Protein AF-A0A2V2X5F9-F1 (afdb_monomer)

Solvent-accessible surface area (backbone atoms only — not comparable to full-atom values): 19356 Å² total; per-residue (Å²): 94,70,64,94,81,54,98,62,56,48,79,43,73,59,85,45,75,55,35,50,51,36,46,52,59,58,68,81,43,95,79,74,53,70,49,47,78,69,74,46,75,76,77,42,86,96,59,61,63,68,58,55,52,14,36,53,51,25,31,53,50,52,52,50,53,53,53,51,57,55,58,76,75,51,81,94,82,81,69,81,71,62,78,78,75,57,86,86,72,64,80,65,55,63,47,49,43,35,39,37,34,58,40,70,42,44,59,74,46,73,50,73,46,46,39,50,47,66,34,86,45,94,52,71,41,45,51,43,70,37,66,67,46,72,43,97,60,48,44,43,50,40,64,77,71,55,71,71,34,47,47,54,33,74,49,72,35,39,44,34,41,38,49,65,90,59,89,82,73,65,79,39,83,46,79,49,72,45,41,42,38,33,68,99,52,46,24,34,41,41,36,41,36,34,31,30,47,74,61,46,70,43,65,76,60,97,72,88,84,79,73,88,74,60,75,79,44,78,47,76,46,75,48,42,36,36,21,87,34,89,48,62,23,35,33,36,52,47,80,46,73,78,76,80,80,91,78,80,89,80,90,83,80,91,79,83,95,76,78,80,79,76,81,72,69,89,67,77,41,64,47,71,76,60,53,61,53,70,43,51,44,74,34,75,50,72,40,48,34,35,39,40,43,88,64,93,71,88,78,81,82,63,53,71,50,66,44,55,55,74,74,74,80,83,76,75,134

Structure (mmCIF, N/CA/C/O backbone):
data_AF-A0A2V2X5F9-F1
#
_entry.id   AF-A0A2V2X5F9-F1
#
loop_
_atom_site.group_PDB
_atom_site.id
_atom_site.type_symbol
_atom_site.label_atom_id
_atom_site.label_alt_id
_atom_site.label_comp_id
_atom_site.label_asym_id
_atom_site.label_entity_id
_atom_site.label_seq_id
_atom_site.pdbx_PDB_ins_code
_atom_site.Cartn_x
_atom_site.Cartn_y
_atom_site.Cartn_z
_atom_site.occupancy
_atom_site.B_iso_or_equiv
_atom_site.auth_seq_id
_atom_site.auth_comp_id
_atom_site.auth_asym_id
_atom_site.auth_atom_id
_atom_site.pdbx_PDB_model_num
ATOM 1 N N . MET A 1 1 ? -10.075 6.820 7.401 1.00 49.25 1 MET A N 1
ATOM 2 C CA . MET A 1 1 ? -10.432 7.271 6.030 1.00 49.25 1 MET A CA 1
ATOM 3 C C . MET A 1 1 ? -9.201 7.887 5.370 1.00 49.25 1 MET A C 1
ATOM 5 O O . MET A 1 1 ? -8.489 8.615 6.055 1.00 49.25 1 MET A O 1
ATOM 9 N N . LEU A 1 2 ? -8.934 7.577 4.094 1.00 44.06 2 LEU A N 1
ATOM 10 C CA . LEU A 1 2 ? -7.855 8.187 3.295 1.00 44.06 2 LEU A CA 1
ATOM 11 C C . LEU A 1 2 ? -8.392 9.410 2.536 1.00 44.06 2 LEU A C 1
ATOM 13 O O . LEU A 1 2 ? -9.489 9.337 1.983 1.00 44.06 2 LEU A O 1
ATOM 17 N N . SER A 1 3 ? -7.645 10.519 2.472 1.00 36.62 3 SER A N 1
ATOM 18 C CA . SER A 1 3 ? -8.031 11.641 1.598 1.00 36.62 3 SER A CA 1
ATOM 19 C C . SER A 1 3 ? -7.806 11.285 0.123 1.00 36.62 3 SER A C 1
ATOM 21 O O . SER A 1 3 ? -6.737 10.808 -0.246 1.00 36.62 3 SER A O 1
ATOM 23 N N . THR A 1 4 ? -8.805 11.554 -0.714 1.00 38.47 4 THR A N 1
ATOM 24 C CA . THR A 1 4 ? -9.025 11.077 -2.094 1.00 38.47 4 THR A CA 1
ATOM 25 C C . THR A 1 4 ? -8.063 11.584 -3.188 1.00 38.47 4 THR A C 1
ATOM 27 O O . THR A 1 4 ? -8.492 11.782 -4.324 1.00 38.47 4 THR A O 1
ATOM 30 N N . SER A 1 5 ? -6.771 11.784 -2.916 1.00 39.72 5 SER A N 1
ATOM 31 C CA . SER A 1 5 ? -5.805 12.199 -3.953 1.00 39.72 5 SER A CA 1
ATOM 32 C C . SER A 1 5 ? -5.024 11.051 -4.602 1.00 39.72 5 SER A C 1
ATOM 34 O O . SER A 1 5 ? -4.510 11.250 -5.698 1.00 39.72 5 SER A O 1
ATOM 36 N N . ASP A 1 6 ? -4.976 9.853 -4.006 1.00 50.75 6 ASP A N 1
ATOM 37 C CA . ASP A 1 6 ? -4.193 8.730 -4.542 1.00 50.75 6 ASP A CA 1
ATOM 38 C C . ASP A 1 6 ? -5.048 7.480 -4.785 1.00 50.75 6 ASP A C 1
ATOM 40 O O . ASP A 1 6 ? -5.354 6.711 -3.875 1.00 50.75 6 ASP A O 1
ATOM 44 N N . LYS A 1 7 ? -5.412 7.242 -6.053 1.00 55.56 7 LYS A N 1
ATOM 45 C CA . LYS A 1 7 ? -6.217 6.082 -6.502 1.00 55.56 7 LYS A CA 1
ATOM 46 C C . LYS A 1 7 ? -5.556 4.719 -6.235 1.00 55.56 7 LYS A C 1
ATOM 48 O O . LYS A 1 7 ? -6.194 3.687 -6.429 1.00 55.56 7 LYS A O 1
ATOM 53 N N . HIS A 1 8 ? -4.288 4.710 -5.830 1.00 60.69 8 HIS A N 1
ATOM 54 C CA . HIS A 1 8 ? -3.474 3.508 -5.665 1.00 60.69 8 HIS A CA 1
ATOM 55 C C . HIS A 1 8 ? -3.227 3.114 -4.210 1.00 60.69 8 HIS A C 1
ATOM 57 O O . HIS A 1 8 ? -2.635 2.061 -3.997 1.00 60.69 8 HIS A O 1
ATOM 63 N N . VAL A 1 9 ? -3.688 3.906 -3.232 1.00 72.69 9 VAL A N 1
ATOM 64 C CA . VAL A 1 9 ? -3.525 3.567 -1.815 1.00 72.69 9 VAL A CA 1
ATOM 65 C C . VAL A 1 9 ? -4.823 3.041 -1.229 1.00 72.69 9 VAL A C 1
ATOM 67 O O . VAL A 1 9 ? -5.876 3.668 -1.350 1.00 72.69 9 VAL A O 1
ATOM 70 N N . LYS A 1 10 ? -4.748 1.877 -0.584 1.00 80.75 10 LYS A N 1
ATOM 71 C CA . LYS A 1 10 ? -5.893 1.230 0.063 1.00 80.75 10 LYS A CA 1
ATOM 72 C C . LYS A 1 10 ? -5.637 1.110 1.559 1.00 80.75 10 LYS A C 1
ATOM 74 O O . LYS A 1 10 ? -4.610 0.575 1.958 1.00 80.75 10 LYS A O 1
ATOM 79 N N . LEU A 1 11 ? -6.584 1.589 2.366 1.00 89.00 11 LEU A N 1
ATOM 80 C CA . LEU A 1 11 ? -6.628 1.375 3.812 1.00 89.00 11 LEU A CA 1
ATOM 81 C C . LEU A 1 11 ? -7.729 0.360 4.097 1.00 89.00 11 LEU A C 1
ATOM 83 O O . LEU A 1 11 ? -8.895 0.649 3.838 1.00 89.00 11 LEU A O 1
ATOM 87 N N . ASN A 1 12 ? -7.365 -0.789 4.652 1.00 90.75 12 ASN A N 1
ATOM 88 C CA . ASN A 1 12 ? -8.305 -1.852 4.994 1.00 90.75 12 ASN A CA 1
ATOM 89 C C . ASN A 1 12 ? -8.079 -2.313 6.430 1.00 90.75 12 ASN A C 1
ATOM 91 O O . ASN A 1 12 ? -6.942 -2.367 6.891 1.00 90.75 12 ASN A O 1
ATOM 95 N N . ARG A 1 13 ? -9.145 -2.702 7.128 1.00 90.69 13 ARG A N 1
ATOM 96 C CA . ARG A 1 13 ? -9.008 -3.510 8.342 1.00 90.69 13 ARG A CA 1
ATOM 97 C C . ARG A 1 13 ? -8.612 -4.933 7.929 1.00 90.69 13 ARG A C 1
ATOM 99 O O . ARG A 1 13 ? -9.242 -5.488 7.035 1.00 90.69 13 ARG A O 1
ATOM 106 N N . ILE A 1 14 ? -7.598 -5.529 8.556 1.00 92.31 14 ILE A N 1
ATOM 107 C CA . ILE A 1 14 ? -7.296 -6.961 8.379 1.00 92.31 14 ILE A CA 1
ATOM 108 C C . ILE A 1 14 ? -8.399 -7.753 9.056 1.00 92.31 14 ILE A C 1
ATOM 110 O O . ILE A 1 14 ? -8.653 -7.507 10.222 1.00 92.31 14 ILE A O 1
ATOM 114 N N . GLU A 1 15 ? -9.016 -8.712 8.383 1.00 92.06 15 GLU A N 1
ATOM 115 C CA . GLU A 1 15 ? -10.071 -9.547 8.959 1.00 92.06 15 GLU A CA 1
ATOM 116 C C . GLU A 1 15 ? -9.473 -10.749 9.705 1.00 92.06 15 GLU A C 1
ATOM 118 O O . GLU A 1 15 ? -9.024 -11.720 9.102 1.00 92.06 15 GLU A O 1
ATOM 123 N N . ASP A 1 16 ? -9.431 -10.671 11.036 1.00 91.12 16 ASP A N 1
ATOM 124 C CA . ASP A 1 16 ? -9.050 -11.797 11.892 1.00 91.12 16 ASP A CA 1
ATOM 125 C C . ASP A 1 16 ? -10.258 -12.697 12.213 1.00 91.12 16 ASP A C 1
ATOM 127 O O . ASP A 1 16 ? -11.413 -12.285 12.098 1.00 91.12 16 ASP A O 1
ATOM 131 N N . SER A 1 17 ? -10.001 -13.942 12.623 1.00 92.75 17 SER A N 1
ATOM 132 C CA . SER A 1 17 ? -11.053 -14.950 12.817 1.00 92.75 17 SER A CA 1
ATOM 133 C C . SER A 1 17 ? -12.081 -14.569 13.886 1.00 92.75 17 SER A C 1
ATOM 135 O O . SER A 1 17 ? -13.268 -14.852 13.721 1.00 92.75 17 SER A O 1
ATOM 137 N N . GLN A 1 18 ? -11.659 -13.905 14.967 1.00 93.19 18 GLN A N 1
ATOM 138 C CA . GLN A 1 18 ? -12.582 -13.445 16.006 1.00 93.19 18 GLN A CA 1
ATOM 139 C C . GLN A 1 18 ? -13.427 -12.277 15.512 1.00 93.19 18 GLN A C 1
ATOM 141 O O . GLN A 1 18 ? -14.631 -12.257 15.757 1.00 93.19 18 GLN A O 1
ATOM 146 N N . TYR A 1 19 ? -12.825 -11.339 14.784 1.00 94.88 19 TYR A N 1
ATOM 147 C CA . TYR A 1 19 ? -13.555 -10.246 14.156 1.00 94.88 19 TYR A CA 1
ATOM 148 C C . TYR A 1 19 ? -14.608 -10.732 13.162 1.00 94.88 19 TYR A C 1
ATOM 150 O O . TYR A 1 19 ? -15.758 -10.312 13.266 1.00 94.88 19 TYR A O 1
ATOM 158 N N . LEU A 1 20 ? -14.250 -11.637 12.245 1.00 95.25 20 LEU A N 1
ATOM 159 C CA . LEU A 1 20 ? -15.189 -12.198 11.266 1.00 95.25 20 LEU A CA 1
ATOM 160 C C . LEU A 1 20 ? -16.374 -12.873 11.950 1.00 95.25 20 LEU A C 1
ATOM 162 O O . LEU A 1 20 ? -17.524 -12.591 11.623 1.00 95.25 20 LEU A O 1
ATOM 166 N N . ARG A 1 21 ? -16.095 -13.679 12.977 1.00 94.94 21 ARG A N 1
ATOM 167 C CA . ARG A 1 21 ? -17.133 -14.318 13.779 1.00 94.94 21 ARG A CA 1
ATOM 168 C C . ARG A 1 21 ? -18.057 -13.296 14.451 1.00 94.94 21 ARG A C 1
ATOM 170 O O . ARG A 1 21 ? -19.272 -13.454 14.411 1.00 94.94 21 ARG A O 1
ATOM 177 N N . CYS A 1 22 ? -17.510 -12.245 15.064 1.00 94.06 22 CYS A N 1
ATOM 178 C CA . CYS A 1 22 ? -18.324 -11.177 15.654 1.00 94.06 22 CYS A CA 1
ATOM 179 C C . CYS A 1 22 ? -19.161 -10.445 14.592 1.00 94.06 22 CYS A C 1
ATOM 181 O O . CYS A 1 22 ? -20.322 -10.136 14.840 1.00 94.06 22 CYS A O 1
ATOM 183 N N . MET A 1 23 ? -18.597 -10.191 13.407 1.00 94.38 23 MET A N 1
ATOM 184 C CA . MET A 1 23 ? -19.312 -9.566 12.291 1.00 94.38 23 MET A CA 1
ATOM 185 C C . MET A 1 23 ? -20.488 -10.419 11.807 1.00 94.38 23 MET A C 1
ATOM 187 O O . MET A 1 23 ? -21.544 -9.866 11.518 1.00 94.38 23 MET A O 1
ATOM 191 N N . GLU A 1 24 ? -20.330 -11.740 11.717 1.00 94.19 24 GLU A N 1
ATOM 192 C CA . GLU A 1 24 ? -21.419 -12.667 11.377 1.00 94.19 24 GLU A CA 1
ATOM 193 C C . GLU A 1 24 ? -22.504 -12.676 12.459 1.00 94.19 24 GLU A C 1
ATOM 195 O O . GLU A 1 24 ? -23.673 -12.441 12.166 1.00 94.19 24 GLU A O 1
ATOM 200 N N . GLU A 1 25 ? -22.121 -12.819 13.730 1.00 93.62 25 GLU A N 1
ATOM 201 C CA . GLU A 1 25 ? -23.075 -12.832 14.846 1.00 93.62 25 GLU A CA 1
ATOM 202 C C . GLU A 1 25 ? -23.892 -11.531 14.965 1.00 93.62 25 GLU A C 1
ATOM 204 O O . GLU A 1 25 ? -25.041 -11.567 15.412 1.00 93.62 25 GLU A O 1
ATOM 209 N N . LEU A 1 26 ? -23.311 -10.390 14.580 1.00 93.00 26 LEU A N 1
ATOM 210 C CA . LEU A 1 26 ? -23.978 -9.083 14.555 1.00 93.00 26 LEU A CA 1
ATOM 211 C C . LEU A 1 26 ? -24.871 -8.871 13.323 1.00 93.00 26 LEU A C 1
ATOM 213 O O . LEU A 1 26 ? -25.694 -7.957 13.340 1.00 93.00 26 LEU A O 1
ATOM 217 N N . LYS A 1 27 ? -24.727 -9.669 12.257 1.00 90.25 27 LYS A N 1
ATOM 218 C CA . LYS A 1 27 ? -25.644 -9.637 11.102 1.00 90.25 27 LYS A CA 1
ATOM 219 C C . LYS A 1 27 ? -26.948 -10.370 11.398 1.00 90.25 27 LYS A C 1
ATOM 221 O O . LYS A 1 27 ? -28.003 -9.923 10.963 1.00 90.25 27 LYS A O 1
ATOM 226 N N . ASP A 1 28 ? -26.868 -11.462 12.152 1.00 83.94 28 ASP A N 1
ATOM 227 C CA . ASP A 1 28 ? -27.994 -12.379 12.362 1.00 83.94 28 ASP A CA 1
ATOM 228 C C . ASP A 1 28 ? -28.908 -11.983 13.532 1.00 83.94 28 ASP A C 1
ATOM 230 O O . ASP A 1 28 ? -29.929 -12.627 13.779 1.00 83.94 28 ASP A O 1
ATOM 234 N N . LYS A 1 29 ? -28.542 -10.950 14.296 1.00 85.06 29 LYS A N 1
ATOM 235 C CA . LYS A 1 29 ? -29.245 -10.544 15.517 1.00 85.06 29 LYS A CA 1
ATOM 236 C C . LYS A 1 29 ? -29.610 -9.074 15.460 1.00 85.06 29 LYS A C 1
ATOM 238 O O . LYS A 1 29 ? -28.828 -8.258 14.987 1.00 85.06 29 LYS A O 1
ATOM 243 N N . GLU A 1 30 ? -30.751 -8.718 16.037 1.00 87.19 30 GLU A N 1
ATOM 244 C CA . GLU A 1 30 ? -30.989 -7.326 16.403 1.00 87.19 30 GLU A CA 1
ATOM 245 C C . GLU A 1 30 ? -30.046 -6.935 17.543 1.00 87.19 30 GLU A C 1
ATOM 247 O O . GLU A 1 30 ? -29.920 -7.629 18.558 1.00 87.19 30 GLU A O 1
ATOM 252 N N . TRP A 1 31 ? -29.363 -5.809 17.379 1.00 89.06 31 TRP A N 1
ATOM 253 C CA . TRP A 1 31 ? -28.499 -5.252 18.406 1.00 89.06 31 TRP A CA 1
ATOM 254 C C . TRP A 1 31 ? -28.540 -3.731 18.350 1.00 89.06 31 TRP A C 1
ATOM 256 O O . TRP A 1 31 ? -28.783 -3.120 17.315 1.00 89.06 31 TRP A O 1
ATOM 266 N N . VAL A 1 32 ? -28.275 -3.131 19.505 1.00 85.88 32 VAL A N 1
ATOM 267 C CA . VAL A 1 32 ? -28.110 -1.686 19.651 1.00 85.88 32 VAL A CA 1
ATOM 268 C C . VAL A 1 32 ? -26.633 -1.428 19.957 1.00 85.88 32 VAL A C 1
ATOM 270 O O . VAL A 1 32 ? -26.082 -2.131 20.822 1.00 85.88 32 VAL A O 1
ATOM 273 N N . PRO A 1 33 ? -25.975 -0.472 19.278 1.00 85.44 33 PRO A N 1
ATOM 274 C CA . PRO A 1 33 ? -24.597 -0.100 19.561 1.00 85.44 33 PRO A CA 1
ATOM 275 C C . PRO A 1 33 ? -24.343 0.160 21.037 1.00 85.44 33 PRO A C 1
ATOM 277 O O . PRO A 1 33 ? -25.163 0.762 21.727 1.00 85.44 33 PRO A O 1
ATOM 280 N N . TYR A 1 34 ? -23.178 -0.273 21.528 1.00 82.31 34 TYR A N 1
ATOM 281 C CA . TYR A 1 34 ? -22.822 -0.117 22.939 1.00 82.31 34 TYR A CA 1
ATOM 282 C C . TYR A 1 34 ? -22.948 1.337 23.417 1.00 82.31 34 TYR A C 1
ATOM 284 O O . TYR A 1 34 ? -23.462 1.589 24.505 1.00 82.31 34 TYR A O 1
ATOM 292 N N . LEU A 1 35 ? -22.523 2.297 22.594 1.00 81.81 35 LEU A N 1
ATOM 293 C CA . LEU A 1 35 ? -22.588 3.721 22.926 1.00 81.81 35 LEU A CA 1
ATOM 294 C C . LEU A 1 35 ? -24.028 4.216 23.061 1.00 81.81 35 LEU A C 1
ATOM 296 O O . LEU A 1 35 ? -24.340 4.922 24.014 1.00 81.81 35 LEU A O 1
ATOM 300 N N . GLU A 1 36 ? -24.914 3.780 22.169 1.00 85.81 36 GLU A N 1
ATOM 301 C CA . GLU A 1 36 ? -26.335 4.119 22.216 1.00 85.81 36 GLU A CA 1
ATOM 302 C C . GLU A 1 36 ? -27.014 3.490 23.438 1.00 85.81 36 GLU A C 1
ATOM 304 O O . GLU A 1 36 ? -27.677 4.197 24.195 1.00 85.81 36 GLU A O 1
ATOM 309 N N . LYS A 1 37 ? -26.736 2.210 23.731 1.00 84.06 37 LYS A N 1
ATOM 310 C CA . LYS A 1 37 ? -27.148 1.568 24.996 1.00 84.06 37 LYS A CA 1
ATOM 311 C C . LYS A 1 37 ? -26.641 2.318 26.230 1.00 84.06 37 LYS A C 1
ATOM 313 O O . LYS A 1 37 ? -27.294 2.295 27.267 1.00 84.06 37 LYS A O 1
ATOM 318 N N . SER A 1 38 ? -25.483 2.966 26.124 1.00 81.62 38 SER A N 1
ATOM 319 C CA . SER A 1 38 ? -24.868 3.736 27.209 1.00 81.62 38 SER A CA 1
ATOM 320 C C . SER A 1 38 ? -25.372 5.182 27.293 1.00 81.62 38 SER A C 1
ATOM 322 O O . SER A 1 38 ? -24.859 5.943 28.108 1.00 81.62 38 SER A O 1
ATOM 324 N N . GLY A 1 39 ? -26.347 5.580 26.467 1.00 84.25 39 GLY A N 1
ATOM 325 C CA . GLY A 1 39 ? -26.907 6.935 26.465 1.00 84.25 39 GLY A CA 1
ATOM 326 C C . GLY A 1 39 ? -26.124 7.959 25.632 1.00 84.25 39 GLY A C 1
ATOM 327 O O . GLY A 1 39 ? -26.363 9.156 25.765 1.00 84.25 39 GLY A O 1
ATOM 328 N N . PHE A 1 40 ? -25.206 7.519 24.765 1.00 80.38 40 PHE A N 1
ATOM 329 C CA . PHE A 1 40 ? -24.379 8.380 23.913 1.00 80.38 40 PHE A CA 1
ATOM 330 C C . PHE A 1 40 ? -24.613 8.079 22.421 1.00 80.38 40 PHE A C 1
ATOM 332 O O . PHE A 1 40 ? -23.775 7.441 21.785 1.00 80.38 40 PHE A O 1
ATOM 339 N N . PRO A 1 41 ? -25.721 8.549 21.818 1.00 69.00 41 PRO A N 1
ATOM 340 C CA . PRO A 1 41 ? -26.091 8.239 20.431 1.00 69.00 41 PRO A CA 1
ATOM 341 C C . PRO A 1 41 ? -25.242 8.975 19.370 1.00 69.00 41 PRO A C 1
ATOM 343 O O . PRO A 1 41 ? -25.654 9.101 18.219 1.00 69.00 41 PRO A O 1
ATOM 346 N N . CYS A 1 42 ? -24.068 9.506 19.727 1.00 66.75 42 CYS A N 1
ATOM 347 C CA . CYS A 1 42 ? -23.251 10.283 18.799 1.00 66.75 42 CYS A CA 1
ATOM 348 C C . CYS A 1 42 ? -22.646 9.376 17.718 1.00 66.75 42 CYS A C 1
ATOM 350 O O . CYS A 1 42 ? -21.839 8.490 18.004 1.00 66.75 42 CYS A O 1
ATOM 352 N N . ALA A 1 43 ? -23.027 9.620 16.464 1.00 65.25 43 ALA A N 1
ATOM 353 C CA . ALA A 1 43 ? -22.424 8.979 15.309 1.00 65.25 43 ALA A CA 1
ATOM 354 C C . ALA A 1 43 ? -21.207 9.792 14.853 1.00 65.25 43 ALA A C 1
ATOM 356 O O . ALA A 1 43 ? -21.340 10.946 14.443 1.00 65.25 43 ALA A O 1
ATOM 357 N N . ALA A 1 44 ? -20.022 9.184 14.885 1.00 68.44 44 ALA A N 1
ATOM 358 C CA . ALA A 1 44 ? -18.882 9.743 14.175 1.00 68.44 44 ALA A CA 1
ATOM 359 C C . ALA A 1 44 ? -19.123 9.581 12.660 1.00 68.44 44 ALA A C 1
ATOM 361 O O . ALA A 1 44 ? -19.432 8.469 12.211 1.00 68.44 44 ALA A O 1
ATOM 362 N N . PRO A 1 45 ? -19.003 10.650 11.851 1.00 64.44 45 PRO A N 1
ATOM 363 C CA . PRO A 1 45 ? -19.168 10.538 10.409 1.00 64.44 45 PRO A CA 1
ATOM 364 C C . PRO A 1 45 ? -18.168 9.515 9.864 1.00 64.44 45 PRO A C 1
ATOM 366 O O . PRO A 1 45 ? -17.015 9.482 10.290 1.00 64.44 45 PRO A O 1
ATOM 369 N N . ASN A 1 46 ? -18.606 8.688 8.911 1.00 72.94 46 ASN A N 1
ATOM 370 C CA . ASN A 1 46 ? -17.779 7.674 8.244 1.00 72.94 46 ASN A CA 1
ATOM 371 C C . ASN A 1 46 ? -17.337 6.475 9.099 1.00 72.94 46 ASN A C 1
ATOM 373 O O . ASN A 1 46 ? -16.447 5.728 8.684 1.00 72.94 46 ASN A O 1
ATOM 377 N N . VAL A 1 47 ? -17.957 6.263 10.260 1.00 80.31 47 VAL A N 1
ATOM 378 C CA . VAL A 1 47 ? -17.703 5.091 11.098 1.00 80.31 47 VAL A CA 1
ATOM 379 C C . VAL A 1 47 ? -18.957 4.229 11.166 1.00 80.31 47 VAL A C 1
ATOM 381 O O . VAL A 1 47 ? -20.011 4.680 11.603 1.00 80.31 47 VAL A O 1
ATOM 384 N N . LEU A 1 48 ? -18.846 2.976 10.725 1.00 87.69 48 LEU A N 1
ATOM 385 C CA . LEU A 1 48 ? -19.955 2.027 10.768 1.00 87.69 48 LEU A CA 1
ATOM 386 C C . LEU A 1 48 ? -20.074 1.434 12.183 1.00 87.69 48 LEU A C 1
ATOM 388 O O . LEU A 1 48 ? -19.126 0.779 12.629 1.00 87.69 48 LEU A O 1
ATOM 392 N N . PRO A 1 49 ? -21.221 1.582 12.877 1.00 88.00 49 PRO A N 1
ATOM 393 C CA . PRO A 1 49 ? -21.387 1.063 14.236 1.00 88.00 49 PRO A CA 1
ATOM 394 C C . PRO A 1 49 ? -21.117 -0.441 14.350 1.00 88.00 49 PRO A C 1
ATOM 396 O O . PRO A 1 49 ? -20.558 -0.891 15.347 1.00 88.00 49 PRO A O 1
ATOM 399 N N . VAL A 1 50 ? -21.476 -1.214 13.315 1.00 90.19 50 VAL A N 1
ATOM 400 C CA . VAL A 1 50 ? -21.275 -2.674 13.285 1.00 90.19 50 VAL A CA 1
ATOM 401 C C . VAL A 1 50 ? -19.797 -3.050 13.355 1.00 90.19 50 VAL A C 1
ATOM 403 O O . VAL A 1 50 ? -19.433 -3.988 14.055 1.00 90.19 50 VAL A O 1
ATOM 406 N N . VAL A 1 51 ? -18.934 -2.272 12.696 1.00 90.38 51 VAL A N 1
ATOM 407 C CA . VAL A 1 51 ? -17.486 -2.502 12.695 1.00 90.38 51 VAL A CA 1
ATOM 408 C C . VAL A 1 51 ? -16.914 -2.239 14.083 1.00 90.38 51 VAL A C 1
ATOM 410 O O . VAL A 1 51 ? -16.161 -3.067 14.588 1.00 90.38 51 VAL A O 1
ATOM 413 N N . LEU A 1 52 ? -17.314 -1.136 14.726 1.00 90.12 52 LEU A N 1
ATOM 414 C CA . LEU A 1 52 ? -16.861 -0.808 16.081 1.00 90.12 52 LEU A CA 1
ATOM 415 C C . LEU A 1 52 ? -17.275 -1.866 17.099 1.00 90.12 52 LEU A C 1
ATOM 417 O O . LEU A 1 52 ? -16.472 -2.264 17.942 1.00 90.12 52 LEU A O 1
ATOM 421 N N . GLU A 1 53 ? -18.525 -2.320 17.029 1.00 91.62 53 GLU A N 1
ATOM 422 C CA . GLU A 1 53 ? -19.024 -3.328 17.957 1.00 91.62 53 GLU A CA 1
ATOM 423 C C . GLU A 1 53 ? -18.337 -4.680 17.729 1.00 91.62 53 GLU A C 1
ATOM 425 O O . GLU A 1 53 ? -17.949 -5.334 18.698 1.00 91.62 53 GLU A O 1
ATOM 430 N N . ALA A 1 54 ? -18.086 -5.063 16.473 1.00 93.56 54 ALA A N 1
ATOM 431 C CA . ALA A 1 54 ? -17.320 -6.263 16.157 1.00 93.56 54 ALA A CA 1
ATOM 432 C C . ALA A 1 54 ? -15.873 -6.186 16.672 1.00 93.56 54 ALA A C 1
ATOM 434 O O . ALA A 1 54 ? -15.393 -7.145 17.278 1.00 93.56 54 ALA A O 1
ATOM 435 N N . GLU A 1 55 ? -15.185 -5.052 16.495 1.00 93.75 55 GLU A N 1
ATOM 436 C CA . GLU A 1 55 ? -13.835 -4.832 17.034 1.00 93.75 55 GLU A CA 1
ATOM 437 C C . GLU A 1 55 ? -13.815 -4.903 18.563 1.00 93.75 55 GLU A C 1
ATOM 439 O O . GLU A 1 55 ? -12.976 -5.598 19.143 1.00 93.75 55 GLU A O 1
ATOM 444 N N . ARG A 1 56 ? -14.778 -4.253 19.227 1.00 92.44 56 ARG A N 1
ATOM 445 C CA . ARG A 1 56 ? -14.922 -4.284 20.686 1.00 92.44 56 ARG A CA 1
ATOM 446 C C . ARG A 1 56 ? -15.125 -5.713 21.196 1.00 92.44 56 ARG A C 1
ATOM 448 O O . ARG A 1 56 ? -14.448 -6.128 22.137 1.00 92.44 56 ARG A O 1
ATOM 455 N N . GLN A 1 57 ? -16.036 -6.473 20.584 1.00 93.50 57 GLN A N 1
ATOM 456 C CA . GLN A 1 57 ? -16.318 -7.856 20.978 1.00 93.50 57 GLN A CA 1
ATOM 457 C C . GLN A 1 57 ? -15.133 -8.787 20.710 1.00 93.50 57 GLN A C 1
ATOM 459 O O . GLN A 1 57 ? -14.791 -9.587 21.582 1.00 93.50 57 GLN A O 1
ATOM 464 N N . ALA A 1 58 ? -14.480 -8.663 19.551 1.00 94.56 58 ALA A N 1
ATOM 465 C CA . ALA A 1 58 ? -13.297 -9.452 19.212 1.00 94.56 58 ALA A CA 1
ATOM 466 C C . ALA A 1 58 ? -12.150 -9.188 20.197 1.00 94.56 58 ALA A C 1
ATOM 468 O O . ALA A 1 58 ? -11.544 -10.128 20.709 1.00 94.56 58 ALA A O 1
ATOM 469 N N . TYR A 1 59 ? -11.912 -7.921 20.546 1.00 94.00 59 TYR A N 1
ATOM 470 C CA . TYR A 1 59 ? -10.928 -7.547 21.556 1.00 94.00 59 TYR A CA 1
ATOM 471 C C . TYR A 1 59 ? -11.237 -8.159 22.927 1.00 94.00 59 TYR A C 1
ATOM 473 O O . TYR A 1 59 ? -10.369 -8.792 23.528 1.00 94.00 59 TYR A O 1
ATOM 481 N N . CYS A 1 60 ? -12.481 -8.046 23.409 1.00 92.44 60 CYS A N 1
ATOM 482 C CA . CYS A 1 60 ? -12.890 -8.663 24.672 1.00 92.44 60 CYS A CA 1
ATOM 483 C C . CYS A 1 60 ? -12.704 -10.190 24.662 1.00 92.44 60 CYS A C 1
ATOM 485 O O . CYS A 1 60 ? -12.204 -10.745 25.639 1.00 92.44 60 CYS A O 1
ATOM 487 N N . ARG A 1 61 ? -13.061 -10.871 23.565 1.00 92.94 61 ARG A N 1
ATOM 488 C CA . ARG A 1 61 ? -12.852 -12.321 23.409 1.00 92.94 61 ARG A CA 1
ATOM 489 C C . ARG A 1 61 ? -11.370 -12.679 23.463 1.00 92.94 61 ARG A C 1
ATOM 491 O O . ARG A 1 61 ? -10.998 -13.579 24.206 1.00 92.94 61 ARG A O 1
ATOM 498 N N . ASN A 1 62 ? -10.526 -11.943 22.743 1.00 91.38 62 ASN A N 1
ATOM 499 C CA . ASN A 1 62 ? -9.080 -12.158 22.739 1.00 91.38 62 ASN A CA 1
ATOM 500 C C . ASN A 1 62 ? -8.462 -11.969 24.130 1.00 91.38 62 ASN A C 1
ATOM 502 O O . ASN A 1 62 ? -7.616 -12.765 24.530 1.00 91.38 62 ASN A O 1
ATOM 506 N N . LEU A 1 63 ? -8.915 -10.970 24.895 1.00 89.69 63 LEU A N 1
ATOM 507 C CA . LEU A 1 63 ? -8.481 -10.786 26.283 1.00 89.69 63 LEU A CA 1
ATOM 508 C C . LEU A 1 63 ? -8.874 -11.966 27.179 1.00 89.69 63 LEU A C 1
ATOM 510 O O . LEU A 1 63 ? -8.058 -12.415 27.981 1.00 89.69 63 LEU A O 1
ATOM 514 N N . LEU A 1 64 ? -10.104 -12.471 27.047 1.00 89.44 64 LEU A N 1
ATOM 515 C CA . LEU A 1 64 ? -10.565 -13.628 27.817 1.00 89.44 64 LEU A CA 1
ATOM 516 C C . LEU A 1 64 ? -9.766 -14.886 27.465 1.00 89.44 64 LEU A C 1
ATOM 518 O O . LEU A 1 64 ? -9.320 -15.581 28.371 1.00 89.44 64 LEU A O 1
ATOM 522 N N . LEU A 1 65 ? -9.526 -15.134 26.174 1.00 87.62 65 LEU A N 1
ATOM 523 C CA . LEU A 1 65 ? -8.713 -16.259 25.700 1.00 87.62 65 LEU A CA 1
ATOM 524 C C . LEU A 1 65 ? -7.266 -16.180 26.212 1.00 87.62 65 LEU A C 1
ATOM 526 O O . LEU A 1 65 ? -6.699 -17.180 26.652 1.00 87.62 65 LEU A O 1
ATOM 530 N N . ALA A 1 66 ? -6.672 -14.984 26.202 1.00 85.19 66 ALA A N 1
ATOM 531 C CA . ALA A 1 66 ? -5.341 -14.766 26.758 1.00 85.19 66 ALA A CA 1
ATOM 532 C C . ALA A 1 66 ? -5.310 -15.035 28.273 1.00 85.19 66 ALA A C 1
ATOM 534 O O . ALA A 1 66 ? -4.397 -15.700 28.761 1.00 85.19 66 ALA A O 1
ATOM 535 N N . ALA A 1 67 ? -6.330 -14.584 29.010 1.00 83.06 67 ALA A N 1
ATOM 536 C CA . ALA A 1 67 ? -6.449 -14.830 30.445 1.00 83.06 67 ALA A CA 1
ATOM 537 C C . ALA A 1 67 ? -6.628 -16.322 30.775 1.00 83.06 67 ALA A C 1
ATOM 539 O O . ALA A 1 67 ? -5.998 -16.808 31.711 1.00 83.06 67 ALA A O 1
ATOM 540 N N . THR A 1 68 ? -7.425 -17.064 29.997 1.00 82.31 68 THR A N 1
ATOM 541 C CA . THR A 1 68 ? -7.611 -18.513 30.195 1.00 82.31 68 THR A CA 1
ATOM 542 C C . THR A 1 68 ? -6.343 -19.317 29.915 1.00 82.31 68 THR A C 1
ATOM 544 O O . THR A 1 68 ? -6.077 -20.304 30.594 1.00 82.31 68 THR A O 1
ATOM 547 N N . ASN A 1 69 ? -5.532 -18.891 28.944 1.00 76.50 69 ASN A N 1
ATOM 548 C CA . ASN A 1 69 ? -4.262 -19.554 28.644 1.00 76.50 69 ASN A CA 1
ATOM 549 C C . ASN A 1 69 ? -3.227 -19.340 29.759 1.00 76.50 69 ASN A C 1
ATOM 551 O O . ASN A 1 69 ? -2.444 -20.240 30.046 1.00 76.50 69 ASN A O 1
ATOM 555 N N . LEU A 1 70 ? -3.250 -18.175 30.415 1.00 70.38 70 LEU A N 1
ATOM 556 C CA . LEU A 1 70 ? -2.406 -17.889 31.578 1.00 70.38 70 LEU A CA 1
ATOM 557 C C . LEU A 1 70 ? -2.807 -18.731 32.798 1.00 70.38 70 LEU A C 1
ATOM 559 O O . LEU A 1 70 ? -1.939 -19.251 33.494 1.00 70.38 70 LEU A O 1
ATOM 563 N N . THR A 1 71 ? -4.108 -18.911 33.049 1.00 62.97 71 THR A N 1
ATOM 564 C CA . THR A 1 71 ? -4.594 -19.710 34.187 1.00 62.97 71 THR A CA 1
ATOM 565 C C . THR A 1 71 ? -4.445 -21.218 33.986 1.00 62.97 71 THR A C 1
ATOM 567 O O . THR A 1 71 ? -4.275 -21.934 34.966 1.00 62.97 71 THR A O 1
ATOM 570 N N . ALA A 1 72 ? -4.437 -21.716 32.745 1.00 60.25 72 ALA A N 1
ATOM 571 C CA . ALA A 1 72 ? -4.171 -23.129 32.452 1.00 60.25 72 ALA A CA 1
ATOM 572 C C . ALA A 1 72 ? -2.703 -23.552 32.697 1.00 60.25 72 ALA A C 1
ATOM 574 O O . ALA A 1 72 ? -2.417 -24.747 32.749 1.00 60.25 72 ALA A O 1
ATOM 575 N N . GLY A 1 73 ? -1.781 -22.591 32.848 1.00 54.84 73 GLY A N 1
ATOM 576 C CA . GLY A 1 73 ? -0.351 -22.831 33.073 1.00 54.84 73 GLY A CA 1
ATOM 577 C C . GLY A 1 73 ? 0.158 -22.562 34.496 1.00 54.84 73 GLY A C 1
ATOM 578 O O . GLY A 1 73 ? 1.343 -22.775 34.740 1.00 54.84 73 GLY A O 1
ATOM 579 N N . ALA A 1 74 ? -0.682 -22.100 35.432 1.00 47.75 74 ALA A N 1
ATOM 580 C CA . ALA A 1 74 ? -0.240 -21.637 36.752 1.00 47.75 74 ALA A CA 1
ATOM 581 C C . ALA A 1 74 ? -0.925 -22.375 37.918 1.00 47.75 74 ALA A C 1
ATOM 583 O O . ALA A 1 74 ? -2.150 -22.460 37.996 1.00 47.75 74 ALA A O 1
ATOM 584 N N . SER A 1 75 ? -0.112 -22.878 38.856 1.00 50.56 75 SER A N 1
ATOM 585 C CA . SER A 1 75 ? -0.551 -23.354 40.175 1.00 50.56 75 SER A CA 1
ATOM 586 C C . SER A 1 75 ? -1.118 -22.190 41.004 1.00 50.56 75 SER A C 1
ATOM 588 O O . SER A 1 75 ? -0.599 -21.078 40.976 1.00 50.56 75 SER A O 1
ATOM 590 N N . VAL A 1 76 ? -2.194 -22.452 41.747 1.00 49.34 76 VAL A N 1
ATOM 591 C CA . VAL A 1 76 ? -3.186 -21.475 42.244 1.00 49.34 76 VAL A CA 1
ATO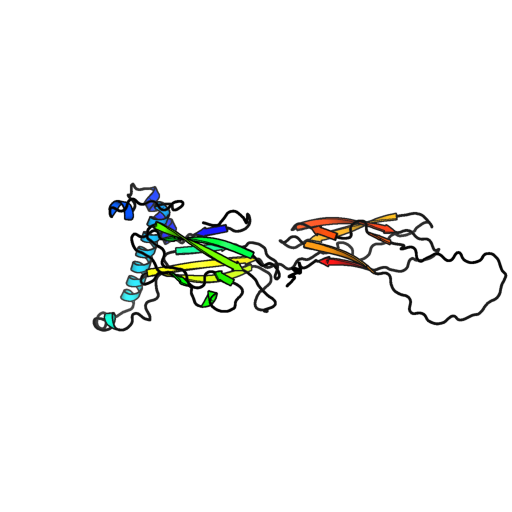M 592 C C . VAL A 1 76 ? -2.726 -20.585 43.423 1.00 49.34 76 VAL A C 1
ATOM 594 O O . VAL A 1 76 ? -3.521 -19.803 43.932 1.00 49.34 76 VAL A O 1
ATOM 597 N N . THR A 1 77 ? -1.472 -20.609 43.878 1.00 45.84 77 THR A N 1
ATOM 598 C CA . THR A 1 77 ? -1.133 -20.032 45.203 1.00 45.84 77 THR A CA 1
ATOM 599 C C . THR A 1 77 ? -0.256 -18.777 45.269 1.00 45.84 77 THR A C 1
ATOM 601 O O . THR A 1 77 ? 0.018 -18.346 46.383 1.00 45.84 77 THR A O 1
ATOM 604 N N . GLU A 1 78 ? 0.128 -18.110 44.172 1.00 44.19 78 GLU A N 1
ATOM 605 C CA . GLU A 1 78 ? 1.110 -17.000 44.269 1.00 44.19 78 GLU A CA 1
ATOM 606 C C . GLU A 1 78 ? 0.763 -15.666 43.571 1.00 44.19 78 GLU A C 1
ATOM 608 O O . GLU A 1 78 ? 1.667 -15.016 43.077 1.00 44.19 78 GLU A O 1
ATOM 613 N N . HIS A 1 79 ? -0.480 -15.154 43.534 1.00 50.38 79 HIS A N 1
ATOM 614 C CA . HIS A 1 79 ? -0.711 -13.854 42.842 1.00 50.38 79 HIS A CA 1
ATOM 615 C C . HIS A 1 79 ? -1.727 -12.881 43.472 1.00 50.38 79 HIS A C 1
ATOM 617 O O . HIS A 1 79 ? -2.543 -12.296 42.759 1.00 50.38 79 HIS A O 1
ATOM 623 N N . ILE A 1 80 ? -1.668 -12.624 44.785 1.00 50.00 80 ILE A N 1
ATOM 624 C CA . ILE A 1 80 ? -2.400 -11.475 45.377 1.00 50.00 80 ILE A CA 1
ATOM 625 C C . ILE A 1 80 ? -1.513 -10.214 45.485 1.00 50.00 80 ILE A C 1
ATOM 627 O O . ILE A 1 80 ? -2.017 -9.102 45.340 1.00 50.00 80 ILE A O 1
ATOM 631 N N . GLU A 1 81 ? -0.190 -10.356 45.610 1.00 40.03 81 GLU A N 1
ATOM 632 C CA . GLU A 1 81 ? 0.744 -9.217 45.743 1.00 40.03 81 GLU A CA 1
ATOM 633 C C . GLU A 1 81 ? 1.310 -8.714 44.392 1.00 40.03 81 GLU A C 1
ATOM 635 O O . GLU A 1 81 ? 1.576 -7.522 44.231 1.00 40.03 81 GLU A O 1
ATOM 640 N N . GLU A 1 82 ? 1.405 -9.561 43.361 1.00 39.78 82 GLU A N 1
ATOM 641 C CA . GLU A 1 82 ? 1.953 -9.170 42.044 1.00 39.78 82 GLU A CA 1
ATOM 642 C C . GLU A 1 82 ? 1.005 -8.305 41.192 1.00 39.78 82 GLU A C 1
ATOM 644 O O . GLU A 1 82 ? 1.430 -7.637 40.247 1.00 39.78 82 GLU A O 1
ATOM 649 N N . PHE A 1 83 ? -0.281 -8.231 41.551 1.00 41.97 83 PHE A N 1
ATOM 650 C CA . PHE A 1 83 ? -1.277 -7.435 40.822 1.00 41.97 83 PHE A CA 1
ATOM 651 C C . PHE A 1 83 ? -1.069 -5.915 40.941 1.00 41.97 83 PHE A C 1
ATOM 653 O O . PHE A 1 83 ? -1.652 -5.156 40.163 1.00 41.97 83 PHE A O 1
ATOM 660 N N . ARG A 1 84 ? -0.257 -5.457 41.905 1.00 41.47 84 ARG A N 1
ATOM 661 C CA . ARG A 1 84 ? 0.019 -4.029 42.137 1.00 41.47 84 ARG A CA 1
ATOM 662 C C . ARG A 1 84 ? 1.382 -3.556 41.629 1.00 41.47 84 ARG A C 1
ATOM 664 O O . ARG A 1 84 ? 1.543 -2.349 41.469 1.00 41.47 84 ARG A O 1
ATOM 671 N N . ALA A 1 85 ? 2.332 -4.452 41.357 1.00 36.34 85 ALA A N 1
ATOM 672 C CA . ALA A 1 85 ? 3.738 -4.061 41.235 1.00 36.34 85 ALA A CA 1
ATOM 673 C C .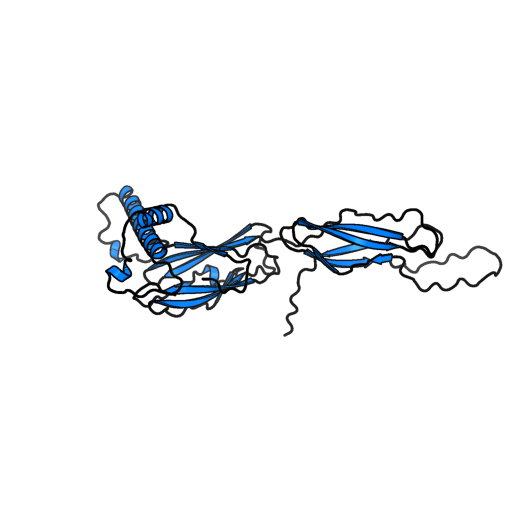 ALA A 1 85 ? 4.304 -3.991 39.806 1.00 36.34 85 ALA A C 1
ATOM 675 O O . ALA A 1 85 ? 5.320 -3.327 39.627 1.00 36.34 85 ALA A O 1
ATOM 676 N N . ASP A 1 86 ? 3.671 -4.574 38.778 1.00 38.56 86 ASP A N 1
ATOM 677 C CA . ASP A 1 86 ? 4.251 -4.517 37.425 1.00 38.56 86 ASP A CA 1
ATOM 678 C C . ASP A 1 86 ? 3.233 -4.233 36.310 1.00 38.56 86 ASP A C 1
ATOM 680 O O . ASP A 1 86 ? 2.838 -5.075 35.505 1.00 38.56 86 ASP A O 1
ATOM 684 N N . THR A 1 87 ? 2.815 -2.969 36.228 1.00 41.06 87 THR A N 1
ATOM 685 C CA . THR A 1 87 ? 2.084 -2.443 35.060 1.00 41.06 87 THR A CA 1
ATOM 686 C C . THR A 1 87 ? 2.980 -2.267 33.825 1.00 41.06 87 THR A C 1
ATOM 688 O O . THR A 1 87 ? 2.476 -1.884 32.768 1.00 41.06 87 THR A O 1
ATOM 691 N N . SER A 1 88 ? 4.288 -2.555 33.918 1.00 41.94 88 SER A N 1
ATOM 692 C CA . SER A 1 88 ? 5.247 -2.335 32.830 1.00 41.94 88 SER A CA 1
ATOM 693 C C . SER A 1 88 ? 5.381 -3.518 31.861 1.00 41.94 88 SER A C 1
ATOM 695 O O . SER A 1 88 ? 5.893 -3.337 30.757 1.00 41.94 88 SER A O 1
ATOM 697 N N . LYS A 1 89 ? 4.850 -4.700 32.216 1.00 43.12 89 LYS A N 1
ATOM 698 C CA . LYS A 1 89 ? 4.972 -5.943 31.427 1.00 43.12 89 LYS A CA 1
ATOM 699 C C . LYS A 1 89 ? 3.660 -6.633 31.042 1.00 43.12 89 LYS A C 1
ATOM 701 O O . LYS A 1 89 ? 3.697 -7.740 30.513 1.00 43.12 89 LYS A O 1
ATOM 706 N N . ARG A 1 90 ? 2.490 -6.009 31.232 1.00 51.31 90 ARG A N 1
ATOM 707 C CA . ARG A 1 90 ? 1.282 -6.508 30.552 1.00 51.31 90 ARG A CA 1
ATOM 708 C C . ARG A 1 90 ? 1.372 -6.155 29.075 1.00 51.31 90 ARG A C 1
ATOM 710 O O . ARG A 1 90 ? 1.330 -4.979 28.713 1.00 51.31 90 ARG A O 1
ATOM 717 N N . GLU A 1 91 ? 1.490 -7.177 28.237 1.00 62.25 91 GLU A N 1
ATOM 718 C CA . GLU A 1 91 ? 1.356 -7.045 26.793 1.00 62.25 91 GLU A CA 1
ATOM 719 C C . GLU A 1 91 ? -0.006 -6.394 26.504 1.00 62.25 91 GLU A C 1
ATOM 721 O O . GLU A 1 91 ? -1.064 -6.956 26.794 1.00 62.25 91 GLU A O 1
ATOM 726 N N . ARG A 1 92 ? 0.005 -5.133 26.050 1.00 75.88 92 ARG A N 1
ATOM 727 C CA . ARG A 1 92 ? -1.238 -4.419 25.744 1.00 75.88 92 ARG A CA 1
ATOM 728 C C . ARG A 1 92 ? -1.900 -5.132 24.569 1.00 75.88 92 ARG A C 1
ATOM 730 O O . ARG A 1 92 ? -1.297 -5.228 23.501 1.00 75.88 92 ARG A O 1
ATOM 737 N N . GLY A 1 93 ? -3.132 -5.594 24.757 1.00 86.56 93 GLY A N 1
ATOM 738 C CA . GLY A 1 93 ? -3.872 -6.273 23.700 1.00 86.56 93 GLY A CA 1
ATOM 739 C C . GLY A 1 93 ? -4.071 -5.382 22.468 1.00 86.56 93 GLY A C 1
ATOM 740 O O . GLY A 1 93 ? -4.226 -4.161 22.577 1.00 86.56 93 GLY A O 1
ATOM 741 N N . VAL A 1 94 ? -4.086 -6.008 21.292 1.00 92.50 94 VAL A N 1
ATOM 742 C CA . VAL A 1 94 ? -4.351 -5.340 20.013 1.00 92.50 94 VAL A CA 1
ATOM 743 C C . VAL A 1 94 ? -5.860 -5.303 19.770 1.00 92.50 94 VAL A C 1
ATOM 745 O O . VAL A 1 94 ? -6.499 -6.350 19.700 1.00 92.50 94 VAL A O 1
ATOM 748 N N . LEU A 1 95 ? -6.425 -4.101 19.643 1.00 94.62 95 LEU A N 1
ATOM 749 C CA . LEU A 1 95 ? -7.842 -3.872 19.342 1.00 94.62 95 LEU A CA 1
ATOM 750 C C . LEU A 1 95 ? -8.174 -4.246 17.895 1.00 94.62 95 LEU A C 1
ATOM 752 O O . LEU A 1 95 ? -9.157 -4.930 17.629 1.00 94.62 95 LEU A O 1
ATOM 756 N N . ALA A 1 96 ? -7.349 -3.774 16.964 1.00 94.31 96 ALA A N 1
ATOM 757 C CA . ALA A 1 96 ? -7.549 -3.951 15.537 1.00 94.31 96 ALA A CA 1
ATOM 758 C C . ALA A 1 96 ? -6.218 -3.852 14.788 1.00 94.31 96 ALA A C 1
ATOM 760 O O . ALA A 1 96 ? -5.243 -3.271 15.281 1.00 94.31 96 ALA A O 1
ATOM 761 N N . ARG A 1 97 ? -6.199 -4.420 13.582 1.00 95.50 97 ARG A N 1
ATOM 762 C CA . ARG A 1 97 ? -5.075 -4.349 12.650 1.00 95.50 97 ARG A CA 1
ATOM 763 C C . ARG A 1 97 ? -5.551 -3.712 11.352 1.00 95.50 97 ARG A C 1
ATOM 765 O O . ARG A 1 97 ? -6.567 -4.135 10.802 1.00 95.50 97 ARG A O 1
ATOM 772 N N . TYR A 1 98 ? -4.817 -2.726 10.863 1.00 95.25 98 TYR A N 1
ATOM 773 C CA . TYR A 1 98 ? -5.105 -2.033 9.612 1.00 95.25 98 TYR A CA 1
ATOM 774 C C . TYR A 1 98 ? -3.928 -2.175 8.654 1.00 95.25 98 TYR A C 1
ATOM 776 O O . TYR A 1 98 ? -2.784 -2.081 9.078 1.00 95.25 98 TYR A O 1
ATOM 784 N N . VAL A 1 99 ? -4.212 -2.367 7.369 1.00 95.38 99 VAL A N 1
ATOM 785 C CA . VAL A 1 99 ? -3.223 -2.397 6.288 1.00 95.38 99 VAL A CA 1
ATOM 786 C C . VAL A 1 99 ? -3.387 -1.163 5.429 1.00 95.38 99 VAL A C 1
ATOM 788 O O . VAL A 1 99 ? -4.488 -0.857 4.972 1.00 95.38 99 VAL A O 1
ATOM 791 N N . ILE A 1 100 ? -2.268 -0.505 5.173 1.00 94.94 100 ILE A N 1
ATOM 792 C CA . ILE A 1 100 ? -2.115 0.579 4.220 1.00 94.94 100 ILE A CA 1
ATOM 793 C C . ILE A 1 100 ? -1.204 0.077 3.109 1.00 94.94 100 ILE A C 1
ATOM 795 O O . ILE A 1 100 ? -0.005 -0.098 3.309 1.00 94.94 100 ILE A O 1
ATOM 799 N N . ASP A 1 101 ? -1.774 -0.152 1.935 1.00 93.38 101 ASP A N 1
ATOM 800 C CA . ASP A 1 101 ? -1.032 -0.624 0.770 1.00 93.38 101 ASP A CA 1
ATOM 801 C C . ASP A 1 101 ? -0.691 0.551 -0.149 1.00 93.38 101 ASP A C 1
ATOM 803 O O . ASP A 1 101 ? -1.585 1.143 -0.751 1.00 93.38 101 ASP A O 1
ATOM 807 N N . PHE A 1 102 ? 0.596 0.893 -0.242 1.00 90.62 102 PHE A N 1
ATOM 808 C CA . PHE A 1 102 ? 1.127 1.908 -1.152 1.00 90.62 102 PHE A CA 1
ATOM 809 C C . PHE A 1 102 ? 1.276 1.399 -2.593 1.00 90.62 102 PHE A C 1
ATOM 811 O O . PHE A 1 102 ? 1.595 2.195 -3.477 1.00 90.62 102 PHE A O 1
ATOM 818 N N . GLY A 1 103 ? 1.050 0.110 -2.855 1.00 89.19 103 GLY A N 1
ATOM 819 C CA . GLY A 1 103 ? 1.177 -0.512 -4.166 1.00 89.19 103 GLY A CA 1
ATOM 820 C C . GLY A 1 103 ? 2.615 -0.517 -4.687 1.00 89.19 103 GLY A C 1
ATOM 821 O O . GLY A 1 103 ? 3.582 -0.553 -3.924 1.00 89.19 103 GLY A O 1
ATOM 822 N N . HIS A 1 104 ? 2.756 -0.478 -6.013 1.00 87.50 104 HIS A N 1
ATOM 823 C CA . HIS A 1 104 ? 4.060 -0.462 -6.669 1.00 87.50 104 HIS A CA 1
ATOM 824 C C . HIS A 1 104 ? 4.714 0.919 -6.611 1.00 87.50 104 HIS A C 1
ATOM 826 O O . HIS A 1 104 ? 4.085 1.927 -6.958 1.00 87.50 104 HIS A O 1
ATOM 832 N N . ILE A 1 105 ? 5.985 0.951 -6.225 1.00 86.75 105 ILE A N 1
ATOM 833 C CA . ILE A 1 105 ? 6.800 2.155 -6.048 1.00 86.75 105 ILE A CA 1
ATOM 834 C C . ILE A 1 105 ? 8.234 1.918 -6.520 1.00 86.75 105 ILE A C 1
ATOM 836 O O . ILE A 1 105 ? 8.720 0.787 -6.558 1.00 86.75 105 ILE A O 1
ATOM 840 N N . THR A 1 106 ? 8.933 2.998 -6.852 1.00 85.88 106 THR A N 1
ATOM 841 C CA . THR A 1 106 ? 10.381 2.970 -7.086 1.00 85.88 106 THR A CA 1
ATOM 842 C C . THR A 1 106 ? 11.150 3.350 -5.822 1.00 85.88 106 THR A C 1
ATOM 844 O O . THR A 1 106 ? 10.612 4.009 -4.936 1.00 85.88 106 THR A O 1
ATOM 847 N N . ARG A 1 107 ? 12.441 2.999 -5.743 1.00 83.75 107 ARG A N 1
ATOM 848 C CA . ARG A 1 107 ? 13.321 3.402 -4.622 1.00 83.75 107 ARG A CA 1
ATOM 849 C C . ARG A 1 107 ? 13.411 4.919 -4.417 1.00 83.75 107 ARG A C 1
ATOM 851 O O . ARG A 1 107 ? 13.728 5.372 -3.326 1.00 83.75 107 ARG A O 1
ATOM 858 N N . LEU A 1 108 ? 13.150 5.684 -5.473 1.00 81.62 108 LEU A N 1
ATOM 859 C CA . LEU A 1 108 ? 13.230 7.143 -5.474 1.00 81.62 108 LEU A CA 1
ATOM 860 C C . LEU A 1 108 ? 11.866 7.804 -5.289 1.00 81.62 108 LEU A C 1
ATOM 862 O O . LEU A 1 108 ? 11.789 9.030 -5.207 1.00 81.62 108 LEU A O 1
ATOM 866 N N . ASP A 1 109 ? 10.792 7.016 -5.261 1.00 85.31 109 ASP A N 1
ATOM 867 C CA . ASP A 1 109 ? 9.471 7.557 -5.008 1.00 85.31 109 ASP A CA 1
ATOM 868 C C . ASP A 1 109 ? 9.371 7.956 -3.534 1.00 85.31 109 ASP A C 1
ATOM 870 O O . ASP A 1 109 ? 9.743 7.208 -2.629 1.00 85.31 109 ASP A O 1
ATOM 874 N N . VAL A 1 110 ? 8.806 9.138 -3.311 1.00 89.00 110 VAL A N 1
ATOM 875 C CA . VAL A 1 110 ? 8.305 9.567 -2.009 1.00 89.00 110 VAL A CA 1
ATOM 876 C C . VAL A 1 110 ? 6.792 9.613 -2.135 1.00 89.00 110 VAL A C 1
ATOM 878 O O . VAL A 1 110 ? 6.268 10.327 -2.994 1.00 89.00 110 VAL A O 1
ATOM 881 N N . ARG A 1 111 ? 6.083 8.829 -1.321 1.00 89.12 111 ARG A N 1
ATOM 882 C CA . ARG A 1 111 ? 4.615 8.833 -1.291 1.00 89.12 111 ARG A CA 1
ATOM 883 C C . ARG A 1 111 ? 4.124 9.249 0.079 1.00 89.12 111 ARG A C 1
ATOM 885 O O . ARG A 1 111 ? 4.521 8.659 1.077 1.00 89.12 111 ARG A O 1
ATOM 892 N N . THR A 1 112 ? 3.215 10.215 0.106 1.00 91.50 112 THR A N 1
ATOM 893 C CA . THR A 1 112 ? 2.587 10.703 1.333 1.00 91.50 112 THR A CA 1
ATOM 894 C C . THR A 1 112 ? 1.082 10.545 1.236 1.00 91.50 112 THR A C 1
ATOM 896 O O . THR A 1 112 ? 0.476 10.962 0.252 1.00 91.50 112 THR A O 1
ATOM 899 N N . ILE A 1 113 ? 0.472 9.989 2.277 1.00 91.75 113 ILE A N 1
ATOM 900 C CA . ILE A 1 113 ? -0.982 9.869 2.396 1.00 91.75 113 ILE A CA 1
ATOM 901 C C . ILE A 1 113 ? -1.473 10.481 3.696 1.00 91.75 113 ILE A C 1
ATOM 903 O O . ILE A 1 113 ? -0.771 10.456 4.702 1.00 91.75 113 ILE A O 1
ATOM 907 N N . ASN A 1 114 ? -2.713 10.965 3.691 1.00 91.19 114 ASN A N 1
ATOM 908 C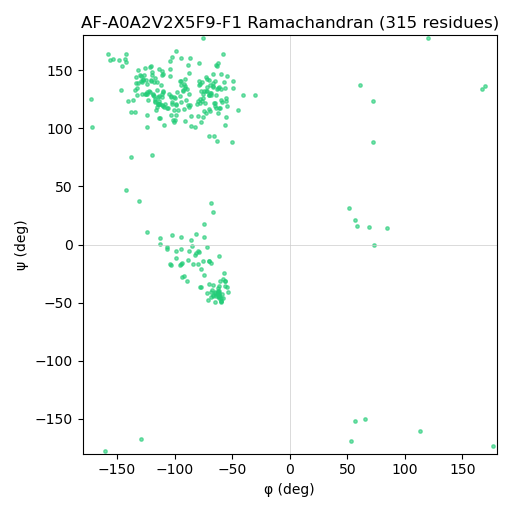 CA . ASN A 1 114 ? -3.375 11.442 4.898 1.00 91.19 114 ASN A CA 1
ATOM 909 C C . ASN A 1 114 ? -4.377 10.403 5.395 1.00 91.19 114 ASN A C 1
ATOM 911 O O . ASN A 1 114 ? -5.270 9.994 4.648 1.00 91.19 114 ASN A O 1
ATOM 915 N N . VAL A 1 115 ? -4.254 10.027 6.664 1.00 91.19 115 VAL A N 1
ATOM 916 C CA . VAL A 1 115 ? -5.155 9.114 7.368 1.00 91.19 115 VAL A CA 1
ATOM 917 C C . VAL A 1 115 ? -5.878 9.884 8.469 1.00 91.19 115 VAL A C 1
ATOM 919 O O . VAL A 1 115 ? -5.244 10.521 9.307 1.00 91.19 115 VAL A O 1
ATOM 922 N N . SER A 1 116 ? -7.210 9.815 8.491 1.00 91.56 116 SER A N 1
ATOM 923 C CA . SER A 1 116 ? -7.998 10.289 9.637 1.00 91.56 116 SER A CA 1
ATOM 924 C C . SER A 1 116 ? -7.991 9.256 10.764 1.00 91.56 116 SER A C 1
ATOM 926 O O . SER A 1 116 ? -8.438 8.122 10.561 1.00 91.56 116 SER A O 1
ATOM 928 N N . LEU A 1 117 ? -7.550 9.677 11.948 1.00 93.00 117 LEU A N 1
ATOM 929 C CA . LEU A 1 117 ? -7.783 9.013 13.225 1.00 93.00 117 LEU A CA 1
ATOM 930 C C . LEU A 1 117 ? -9.071 9.570 13.827 1.00 93.00 117 LEU A C 1
ATOM 932 O O . LEU A 1 117 ? -9.184 10.778 14.016 1.00 93.00 117 LEU A O 1
ATOM 936 N N . VAL A 1 118 ? -10.028 8.702 14.139 1.00 92.06 118 VAL A N 1
ATOM 937 C CA . VAL A 1 118 ? -11.330 9.100 14.686 1.00 92.06 118 VAL A CA 1
ATOM 938 C C . VAL A 1 118 ? -11.449 8.557 16.104 1.00 92.06 118 VAL A C 1
ATOM 940 O O . VAL A 1 118 ? -11.369 7.346 16.305 1.00 92.06 118 VAL A O 1
ATOM 943 N N . ASN A 1 119 ? -11.637 9.433 17.092 1.00 92.31 119 ASN A N 1
ATOM 944 C CA . ASN A 1 119 ? -11.942 9.001 18.451 1.00 92.31 119 ASN A CA 1
ATOM 945 C C . ASN A 1 119 ? -13.424 8.638 18.535 1.00 92.31 119 ASN A C 1
ATOM 947 O O . ASN A 1 119 ? -14.287 9.505 18.491 1.00 92.31 119 ASN A O 1
ATOM 951 N N . THR A 1 120 ? -13.717 7.354 18.684 1.00 90.12 120 THR A N 1
ATOM 952 C CA . THR A 1 120 ? -15.085 6.825 18.750 1.00 90.12 120 THR A CA 1
ATOM 953 C C . THR A 1 120 ? -15.601 6.670 20.178 1.00 90.12 120 THR A C 1
ATOM 955 O O . THR A 1 120 ? -16.672 6.112 20.390 1.00 90.12 120 THR A O 1
ATOM 958 N N . SER A 1 121 ? -14.850 7.144 21.173 1.00 88.38 121 SER A N 1
ATOM 959 C CA . SER A 1 121 ? -15.222 7.053 22.581 1.00 88.38 121 SER A CA 1
ATOM 960 C C . SER A 1 121 ? -15.841 8.348 23.109 1.00 88.38 121 SER A C 1
ATOM 962 O O . SER A 1 121 ? -15.722 9.418 22.513 1.00 88.38 121 SER A O 1
ATOM 964 N N . ILE A 1 122 ? -16.458 8.239 24.287 1.00 89.06 122 ILE A N 1
ATOM 965 C CA . ILE A 1 122 ? -17.035 9.359 25.046 1.00 89.06 122 ILE A CA 1
ATOM 966 C C . ILE A 1 122 ? -15.987 10.156 25.837 1.00 89.06 122 ILE A C 1
ATOM 968 O O . ILE A 1 122 ? -16.319 11.170 26.447 1.00 89.06 122 ILE A O 1
ATOM 972 N N . TYR A 1 123 ? -14.730 9.704 25.850 1.00 90.56 123 TYR A N 1
ATOM 973 C CA . TYR A 1 123 ? -13.643 10.334 26.594 1.00 90.56 123 TYR A CA 1
ATOM 974 C C . TYR A 1 123 ? -12.596 10.920 25.642 1.00 90.56 123 TYR A C 1
ATOM 976 O O . TYR A 1 123 ? -12.403 10.403 24.542 1.00 90.56 123 TYR A O 1
ATOM 984 N N . PRO A 1 124 ? -11.887 11.989 26.036 1.00 93.56 124 PRO A N 1
ATOM 985 C CA . PRO A 1 124 ? -10.708 12.433 25.306 1.00 93.56 124 PRO A CA 1
ATOM 986 C C . PRO A 1 124 ? -9.646 11.328 25.275 1.00 93.56 124 PRO A C 1
ATOM 988 O O . PRO A 1 124 ? -9.340 10.727 26.307 1.00 93.56 124 PRO A O 1
ATOM 991 N N . VAL A 1 125 ? -9.066 11.077 24.101 1.00 94.56 125 VAL A N 1
ATOM 992 C CA . VAL A 1 125 ? -8.095 9.995 23.894 1.00 94.56 125 VAL A CA 1
ATOM 993 C C . VAL A 1 125 ? -6.734 10.557 23.501 1.00 94.56 125 VAL A C 1
ATOM 995 O O . VAL A 1 125 ? -6.604 11.291 22.523 1.00 94.56 125 VAL A O 1
ATOM 998 N N . GLY A 1 126 ? -5.702 10.181 24.258 1.00 95.44 126 GLY A N 1
ATOM 999 C CA . GLY A 1 126 ? -4.308 10.372 23.864 1.00 95.44 1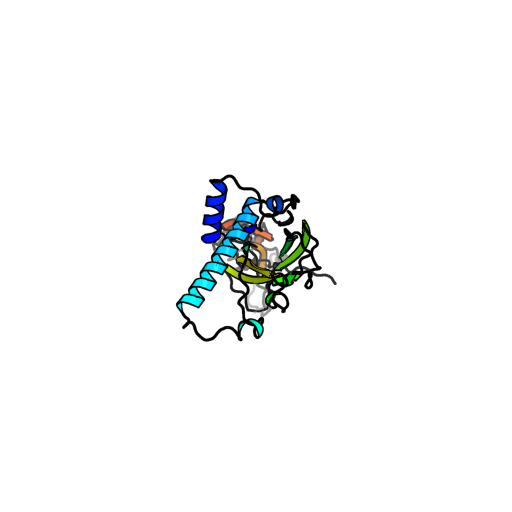26 GLY A CA 1
ATOM 1000 C C . GLY A 1 126 ? -3.803 9.170 23.067 1.00 95.44 126 GLY A C 1
ATOM 1001 O O . GLY A 1 126 ? -4.017 8.031 23.485 1.00 95.44 126 GLY A O 1
ATOM 1002 N N . VAL A 1 127 ? -3.116 9.424 21.953 1.00 94.81 127 VAL A N 1
ATOM 1003 C CA . VAL A 1 127 ? -2.489 8.394 21.109 1.00 94.81 127 VAL A CA 1
ATOM 1004 C C . VAL A 1 127 ? -0.984 8.630 21.076 1.00 94.81 127 VAL A C 1
ATOM 1006 O O . VAL A 1 127 ? -0.532 9.744 20.816 1.00 94.81 127 VAL A O 1
ATOM 1009 N N . ILE A 1 128 ? -0.212 7.585 21.355 1.00 93.25 128 ILE A N 1
ATOM 1010 C CA . ILE A 1 128 ? 1.251 7.601 21.339 1.00 93.25 128 ILE A CA 1
ATOM 1011 C C . ILE A 1 128 ? 1.718 6.755 20.156 1.00 93.25 128 ILE A C 1
ATOM 1013 O O . ILE A 1 128 ? 1.276 5.621 19.987 1.00 93.25 128 ILE A O 1
ATOM 1017 N N . LEU A 1 129 ? 2.602 7.313 19.333 1.00 92.06 129 LEU A N 1
ATOM 1018 C CA . LEU A 1 129 ? 3.242 6.584 18.243 1.00 92.06 129 LEU A CA 1
ATOM 1019 C C . LEU A 1 129 ? 4.370 5.705 18.793 1.00 92.06 129 LEU A C 1
ATOM 1021 O O . LEU A 1 129 ? 5.134 6.142 19.656 1.00 92.06 129 LEU A O 1
ATOM 1025 N N . ASP A 1 130 ? 4.478 4.474 18.294 1.00 85.12 130 ASP A N 1
ATOM 1026 C CA . ASP A 1 130 ? 5.595 3.591 18.634 1.00 85.12 130 ASP A CA 1
ATOM 1027 C C . ASP A 1 130 ? 6.944 4.158 18.147 1.00 85.12 130 ASP A C 1
ATOM 1029 O O . ASP A 1 130 ? 7.025 4.908 17.173 1.00 85.12 130 ASP A O 1
ATOM 1033 N N . LYS A 1 131 ? 8.032 3.764 18.812 1.00 79.62 131 LYS A N 1
ATOM 1034 C CA . LYS A 1 131 ? 9.405 4.202 18.538 1.00 79.62 131 LYS A CA 1
ATOM 1035 C C . LYS A 1 131 ? 9.834 3.945 17.093 1.00 79.62 131 LYS A C 1
ATOM 1037 O O . LYS A 1 131 ? 10.592 4.741 16.552 1.00 79.62 131 LYS A O 1
ATOM 1042 N N . GLN A 1 132 ? 9.319 2.888 16.458 1.00 75.12 132 GLN A N 1
ATOM 1043 C CA . GLN A 1 132 ? 9.647 2.517 15.072 1.00 75.12 132 GLN A CA 1
ATOM 1044 C C . GLN A 1 132 ? 9.419 3.654 14.068 1.00 75.12 132 GLN A C 1
ATOM 1046 O O . GLN A 1 132 ? 10.207 3.823 13.146 1.00 75.12 132 GLN A O 1
ATOM 1051 N N . VAL A 1 133 ? 8.373 4.461 14.263 1.00 79.94 133 VAL A N 1
ATOM 1052 C CA . VAL A 1 133 ? 8.067 5.613 13.394 1.00 79.94 133 VAL A CA 1
ATOM 1053 C C . VAL A 1 133 ? 8.633 6.935 13.915 1.00 79.94 133 VAL A C 1
ATOM 1055 O O . VAL A 1 133 ? 8.501 7.969 13.261 1.00 79.94 133 VAL A O 1
ATOM 1058 N N . MET A 1 134 ? 9.245 6.921 15.102 1.00 79.06 134 MET A N 1
ATOM 1059 C CA . MET A 1 134 ? 9.934 8.073 15.691 1.00 79.06 134 MET A CA 1
ATOM 1060 C C . MET A 1 134 ? 11.406 8.129 15.283 1.00 79.06 134 MET A C 1
ATOM 1062 O O . MET A 1 134 ? 11.962 9.225 15.153 1.00 79.06 134 MET A O 1
ATOM 1066 N N . GLU A 1 135 ? 12.029 6.978 15.055 1.00 81.31 135 GLU A N 1
ATOM 1067 C CA . GLU A 1 135 ? 13.406 6.897 14.580 1.00 81.31 135 GLU A CA 1
ATOM 1068 C C . GLU A 1 135 ? 13.513 7.159 13.067 1.00 81.31 135 GLU A C 1
ATOM 1070 O O . GLU A 1 135 ? 12.539 6.986 12.328 1.00 81.31 135 GLU A O 1
ATOM 1075 N N . PRO A 1 136 ? 14.684 7.595 12.567 1.00 78.12 136 PRO A N 1
ATOM 1076 C CA . PRO A 1 136 ? 14.921 7.715 11.136 1.00 78.12 136 PRO A CA 1
ATOM 1077 C C . PRO A 1 136 ? 14.771 6.352 10.451 1.00 78.12 136 PRO A C 1
ATOM 1079 O O . PRO A 1 136 ? 15.525 5.417 10.714 1.00 78.12 136 PRO A O 1
ATOM 1082 N N . GLY A 1 137 ? 13.805 6.250 9.546 1.00 83.25 137 GLY A N 1
ATOM 1083 C CA . GLY A 1 137 ? 13.505 5.029 8.816 1.00 83.25 137 GLY A CA 1
ATOM 1084 C C . GLY A 1 137 ? 12.717 5.326 7.545 1.00 83.25 137 GLY A C 1
ATOM 1085 O O . GLY A 1 137 ? 12.450 6.492 7.245 1.00 83.25 137 GLY A O 1
ATOM 1086 N N . PRO A 1 138 ? 12.329 4.287 6.790 1.00 87.69 138 PRO A N 1
ATOM 1087 C CA . PRO A 1 138 ? 11.642 4.475 5.520 1.00 87.69 138 PRO A CA 1
ATOM 1088 C C . PRO A 1 138 ? 10.208 5.000 5.664 1.00 87.69 138 PRO A C 1
ATOM 1090 O O . PRO A 1 138 ? 9.599 5.432 4.688 1.00 87.69 138 PRO A O 1
ATOM 1093 N N . LEU A 1 139 ? 9.653 4.951 6.877 1.00 90.25 139 LEU A N 1
ATOM 1094 C CA . LEU A 1 139 ? 8.311 5.404 7.201 1.00 90.25 139 LEU A CA 1
ATOM 1095 C C . LEU A 1 139 ? 8.384 6.556 8.203 1.00 90.25 139 LEU A C 1
ATOM 1097 O O . LEU A 1 139 ? 8.924 6.403 9.295 1.00 90.25 139 LEU A O 1
ATOM 1101 N N . CYS A 1 140 ? 7.790 7.687 7.842 1.00 90.69 140 CYS A N 1
ATOM 1102 C CA . CYS A 1 140 ? 7.649 8.854 8.703 1.00 90.69 140 CYS A CA 1
ATOM 1103 C C . CYS A 1 140 ? 6.168 9.162 8.939 1.00 90.69 140 CYS A C 1
ATOM 1105 O O . CYS A 1 140 ? 5.353 9.074 8.016 1.00 90.69 140 CYS A O 1
ATOM 1107 N N . VAL A 1 141 ? 5.827 9.537 10.172 1.00 93.06 141 VAL A N 1
ATOM 1108 C CA . VAL A 1 141 ? 4.464 9.887 10.586 1.00 93.06 141 VAL A CA 1
ATOM 1109 C C . VAL A 1 141 ? 4.451 11.295 11.161 1.00 93.06 141 VAL A C 1
ATOM 1111 O O . VAL A 1 141 ? 5.166 11.579 12.120 1.00 93.06 141 VAL A O 1
ATOM 1114 N N . GLU A 1 142 ? 3.604 12.160 10.604 1.00 92.94 142 GLU A N 1
ATOM 1115 C CA . GLU A 1 142 ? 3.438 13.541 11.059 1.00 92.94 142 GLU A CA 1
ATOM 1116 C C . GLU A 1 142 ? 1.972 13.854 11.414 1.00 92.94 142 GLU A C 1
ATOM 1118 O O . GLU A 1 142 ? 1.071 13.458 10.677 1.00 92.94 142 GLU A O 1
ATOM 1123 N N . PRO A 1 143 ? 1.689 14.582 12.510 1.00 93.56 143 PRO A N 1
ATOM 1124 C CA . PRO A 1 143 ? 2.649 15.083 13.490 1.00 93.56 143 PRO A CA 1
ATOM 1125 C C . PRO A 1 143 ? 3.208 13.963 14.383 1.00 93.56 143 PRO A C 1
ATOM 1127 O O . PRO A 1 143 ? 2.468 13.077 14.811 1.00 93.56 143 PRO A O 1
ATOM 1130 N N . ARG A 1 144 ? 4.492 14.052 14.759 1.00 90.06 144 ARG A N 1
ATOM 1131 C CA . ARG A 1 144 ? 5.114 13.101 15.711 1.00 90.06 144 ARG A CA 1
ATOM 1132 C C . ARG A 1 144 ? 4.427 13.042 17.078 1.00 90.06 144 ARG A C 1
ATOM 1134 O O . ARG A 1 144 ? 4.439 12.013 17.748 1.00 90.06 144 ARG A O 1
ATOM 1141 N N . LYS A 1 145 ? 3.831 14.156 17.507 1.00 92.00 145 LYS A N 1
ATOM 1142 C CA . LYS A 1 145 ? 3.001 14.232 18.711 1.00 92.00 145 LYS A CA 1
ATOM 1143 C C . LYS A 1 145 ? 1.564 14.504 18.300 1.00 92.00 145 LYS A C 1
ATOM 1145 O O . LYS A 1 145 ? 1.231 15.613 17.888 1.00 92.00 145 LYS A O 1
ATOM 1150 N N . ILE A 1 146 ? 0.719 13.492 18.446 1.00 94.06 146 ILE A N 1
ATOM 1151 C CA . ILE A 1 146 ? -0.706 13.605 18.150 1.00 94.06 146 ILE A CA 1
ATOM 1152 C C . ILE A 1 146 ? -1.375 14.332 19.330 1.00 94.06 146 ILE A C 1
ATOM 1154 O O . ILE A 1 146 ? -1.192 13.918 20.480 1.00 94.06 146 ILE A O 1
ATOM 1158 N N . PRO A 1 147 ? -2.111 15.434 19.094 1.00 93.88 147 PRO A N 1
ATOM 1159 C CA . PRO A 1 147 ? -2.860 16.098 20.154 1.00 93.88 147 PRO A CA 1
ATOM 1160 C C . PRO A 1 147 ? -3.940 15.165 20.711 1.00 93.88 147 PRO A C 1
ATOM 1162 O O . PRO A 1 147 ? -4.440 14.289 20.005 1.00 93.88 147 PRO A O 1
ATOM 1165 N N . THR A 1 148 ? -4.328 15.367 21.971 1.00 96.00 148 THR A N 1
ATOM 1166 C CA . THR A 1 148 ? -5.463 14.644 22.558 1.00 96.00 148 THR A CA 1
ATOM 1167 C C . THR A 1 148 ? -6.701 14.849 21.690 1.00 96.00 148 THR A C 1
ATOM 1169 O O . THR A 1 148 ? -7.107 15.982 21.439 1.00 96.00 148 THR A O 1
ATOM 1172 N N . ILE A 1 149 ? -7.292 13.749 21.235 1.00 95.06 149 ILE A N 1
ATOM 1173 C CA . ILE A 1 149 ? -8.437 13.759 20.330 1.00 95.06 149 ILE A CA 1
ATOM 1174 C C . ILE A 1 149 ? -9.706 13.814 21.181 1.00 95.06 149 ILE A C 1
ATOM 1176 O O . ILE A 1 149 ? -9.950 12.928 22.005 1.00 95.06 149 ILE A O 1
ATOM 1180 N N . SER A 1 150 ? -10.519 14.852 21.000 1.00 94.19 150 SER A N 1
ATOM 1181 C CA . SER A 1 150 ? -11.792 15.016 21.712 1.00 94.19 150 SER A CA 1
ATOM 1182 C C . SER A 1 150 ? -12.774 13.878 21.389 1.00 94.19 150 SER A C 1
ATOM 1184 O O . SER A 1 150 ? -12.656 13.262 20.324 1.00 94.19 150 SER A O 1
ATOM 1186 N N . PRO A 1 151 ? -13.749 13.590 22.269 1.00 91.50 151 PRO A N 1
ATOM 1187 C CA . PRO A 1 151 ? -14.801 12.612 21.991 1.00 91.50 151 PRO A CA 1
ATOM 1188 C C . PRO A 1 151 ? -15.448 12.850 20.623 1.00 91.50 151 PRO A C 1
ATOM 1190 O O . PRO A 1 151 ? -15.753 13.993 20.283 1.00 91.50 151 PRO A O 1
ATOM 1193 N N . PHE A 1 152 ? -15.635 11.784 19.844 1.00 88.31 152 PHE A N 1
ATOM 1194 C CA . PHE A 1 152 ? -16.310 11.804 18.534 1.00 88.31 152 PHE A CA 1
ATOM 1195 C C . PHE A 1 152 ? -15.702 12.738 17.476 1.00 88.31 152 PHE A C 1
ATOM 1197 O O . PHE A 1 152 ? -16.337 13.028 16.462 1.00 88.31 152 PHE A O 1
ATOM 1204 N N . SER A 1 153 ? -14.467 13.195 17.688 1.00 90.12 153 SER A N 1
ATOM 1205 C CA . SER A 1 153 ? -13.735 14.048 16.751 1.00 90.12 153 SER A CA 1
ATOM 1206 C C . SER A 1 153 ? -12.684 13.270 15.956 1.00 90.12 153 SER A C 1
ATOM 1208 O O . SER A 1 153 ? -12.264 12.176 16.348 1.00 90.12 153 SER A O 1
ATOM 1210 N N . GLU A 1 154 ? -12.251 13.843 14.831 1.00 91.44 154 GLU A N 1
ATOM 1211 C CA . GLU A 1 154 ? -11.142 13.321 14.033 1.00 91.44 154 GLU A CA 1
ATOM 1212 C C . GLU A 1 154 ? -9.904 14.227 14.074 1.00 91.44 154 GLU A C 1
ATOM 1214 O O . GLU A 1 154 ? -10.006 15.450 14.140 1.00 91.44 154 GLU A O 1
ATOM 1219 N N . THR A 1 155 ? -8.732 13.606 13.957 1.00 93.00 155 THR A N 1
ATOM 1220 C CA . THR A 1 155 ? -7.441 14.258 13.714 1.00 93.00 155 THR A CA 1
ATOM 1221 C C . THR A 1 155 ? -6.763 13.554 12.545 1.00 93.00 155 THR A C 1
ATOM 1223 O O . THR A 1 155 ? -6.814 12.331 12.435 1.00 93.00 155 THR A O 1
ATOM 1226 N N . LYS A 1 156 ? -6.106 14.305 11.660 1.00 92.81 156 LYS A N 1
ATOM 1227 C CA . LYS A 1 156 ? -5.385 13.736 10.515 1.00 92.81 156 LYS A CA 1
ATOM 1228 C C . LYS A 1 156 ? -3.912 13.537 10.843 1.00 92.81 156 LYS A C 1
ATOM 1230 O O . LYS A 1 156 ? -3.298 14.396 11.471 1.00 92.81 156 LYS A O 1
ATOM 1235 N N . ILE A 1 157 ? -3.363 12.428 10.366 1.00 93.62 157 ILE A N 1
ATOM 1236 C CA . ILE A 1 157 ? -1.927 12.163 10.327 1.00 93.62 157 ILE A CA 1
ATOM 1237 C C . ILE A 1 157 ? -1.490 11.961 8.876 1.00 93.62 157 ILE A C 1
ATOM 1239 O O . ILE A 1 157 ? -2.242 11.415 8.067 1.00 93.62 157 ILE A O 1
ATOM 1243 N N . ALA A 1 158 ? -0.281 12.393 8.548 1.00 93.25 158 ALA A N 1
ATOM 1244 C CA . ALA A 1 158 ? 0.378 12.146 7.280 1.00 93.25 158 ALA A CA 1
ATOM 1245 C C . ALA A 1 158 ? 1.376 10.995 7.445 1.00 93.25 158 ALA A C 1
ATOM 1247 O O . ALA A 1 158 ? 2.243 11.041 8.316 1.00 93.25 158 ALA A O 1
ATOM 1248 N N . LEU A 1 159 ? 1.264 9.973 6.602 1.00 93.25 159 LEU A N 1
ATOM 1249 C CA . LEU A 1 159 ? 2.209 8.864 6.518 1.00 93.25 159 LEU A CA 1
ATOM 1250 C C . LEU A 1 159 ? 3.026 9.037 5.246 1.00 93.25 159 LEU A C 1
ATOM 1252 O O . LEU A 1 159 ? 2.461 9.021 4.153 1.00 93.25 159 LEU A O 1
ATOM 1256 N N . THR A 1 160 ? 4.336 9.210 5.387 1.00 91.69 160 THR A N 1
ATOM 1257 C CA . THR A 1 160 ? 5.263 9.371 4.266 1.00 91.69 160 THR A CA 1
ATOM 1258 C C . THR A 1 160 ? 6.189 8.173 4.183 1.00 91.69 160 THR A C 1
ATOM 1260 O O . THR A 1 160 ? 6.932 7.896 5.121 1.00 91.69 160 THR A O 1
ATOM 1263 N N . LEU A 1 161 ? 6.147 7.488 3.046 1.00 91.00 161 LEU A N 1
ATOM 1264 C CA . LEU A 1 161 ? 7.018 6.377 2.706 1.00 91.00 161 LEU A CA 1
ATOM 1265 C C . LEU A 1 161 ? 8.100 6.869 1.739 1.00 91.00 161 LEU A C 1
ATOM 1267 O O . LEU A 1 161 ? 7.786 7.384 0.662 1.00 91.00 161 LEU A O 1
ATOM 1271 N N . PHE A 1 162 ? 9.363 6.722 2.129 1.00 87.81 162 PHE A N 1
ATOM 1272 C CA . PHE A 1 162 ? 10.531 7.068 1.323 1.00 87.81 162 PHE A CA 1
ATOM 1273 C C . PHE A 1 162 ? 11.666 6.094 1.633 1.00 87.81 162 PHE A C 1
ATOM 1275 O O . PHE A 1 162 ? 11.966 5.834 2.788 1.00 87.81 162 PHE A O 1
ATOM 1282 N N . PHE A 1 163 ? 12.324 5.548 0.617 1.00 83.19 163 PHE A N 1
ATOM 1283 C CA . PHE A 1 163 ? 13.305 4.479 0.838 1.00 83.19 163 PHE A CA 1
ATOM 1284 C C . PHE A 1 163 ? 14.763 4.944 0.866 1.00 83.19 163 PHE A C 1
ATOM 1286 O O . PHE A 1 163 ? 15.623 4.206 1.348 1.00 83.19 163 PHE A O 1
ATOM 1293 N N . GLY A 1 164 ? 15.022 6.190 0.452 1.00 69.94 164 GLY A N 1
ATOM 1294 C CA . GLY A 1 164 ? 16.350 6.805 0.460 1.00 69.94 164 GLY A CA 1
ATOM 1295 C C . GLY A 1 164 ? 17.421 5.973 -0.261 1.00 69.94 164 GLY A C 1
ATOM 1296 O O . GLY A 1 164 ? 17.133 4.976 -0.922 1.00 69.94 164 GLY A O 1
ATOM 1297 N N . ASP A 1 165 ? 18.684 6.370 -0.098 1.00 64.81 165 ASP A N 1
ATOM 1298 C CA . ASP A 1 165 ? 19.843 5.563 -0.520 1.00 64.81 165 ASP A CA 1
ATOM 1299 C C . ASP A 1 165 ? 20.249 4.525 0.548 1.00 64.81 165 ASP A C 1
ATOM 1301 O O . ASP A 1 165 ? 21.189 3.748 0.374 1.00 64.81 165 ASP A O 1
ATOM 1305 N N . THR A 1 166 ? 19.553 4.511 1.685 1.00 55.00 166 THR A N 1
ATOM 1306 C CA . THR A 1 166 ? 19.814 3.631 2.824 1.00 55.00 166 THR A CA 1
ATOM 1307 C C . THR A 1 166 ? 19.479 2.179 2.470 1.00 55.00 166 THR A C 1
ATOM 1309 O O . THR A 1 166 ? 18.328 1.831 2.220 1.00 55.00 166 THR A O 1
ATOM 1312 N N . GLY A 1 167 ? 20.504 1.324 2.439 1.00 53.56 167 GLY A N 1
ATOM 1313 C CA . GLY A 1 167 ? 20.521 -0.018 1.838 1.00 53.56 167 GLY A CA 1
ATOM 1314 C C . GLY A 1 167 ? 19.658 -1.127 2.461 1.00 53.56 167 GLY A C 1
ATOM 1315 O O . GLY A 1 167 ? 20.010 -2.291 2.308 1.00 53.56 167 GLY A O 1
ATOM 1316 N N . ASN A 1 168 ? 18.534 -0.818 3.112 1.00 64.44 168 ASN A N 1
ATOM 1317 C CA . ASN A 1 168 ? 17.714 -1.812 3.828 1.00 64.44 168 ASN A CA 1
ATOM 1318 C C . ASN A 1 168 ? 16.449 -2.258 3.079 1.00 64.44 168 ASN A C 1
ATOM 1320 O O . ASN A 1 168 ? 15.608 -2.953 3.639 1.00 64.44 168 ASN A O 1
ATOM 1324 N N . VAL A 1 169 ? 16.294 -1.851 1.823 1.00 73.69 169 VAL A N 1
ATOM 1325 C CA . VAL A 1 169 ? 15.058 -2.055 1.060 1.00 73.69 169 VAL A CA 1
ATOM 1326 C C . VAL A 1 169 ? 15.354 -3.014 -0.065 1.00 73.69 169 VAL A C 1
ATOM 1328 O O . VAL A 1 169 ? 16.227 -2.750 -0.899 1.00 73.69 169 VAL A O 1
ATOM 1331 N N . THR A 1 170 ? 14.650 -4.136 -0.097 1.00 80.44 170 THR A N 1
ATOM 1332 C CA . THR A 1 170 ? 14.792 -5.137 -1.152 1.00 80.44 170 THR A CA 1
ATOM 1333 C C . THR A 1 170 ? 13.870 -4.786 -2.314 1.00 80.44 170 THR A C 1
ATOM 1335 O O . THR A 1 170 ? 12.807 -4.196 -2.129 1.00 80.44 170 THR A O 1
ATOM 1338 N N . ASN A 1 171 ? 14.282 -5.113 -3.542 1.00 84.88 171 ASN A N 1
ATOM 1339 C CA . ASN A 1 171 ? 13.316 -5.128 -4.639 1.00 84.88 171 ASN A CA 1
ATOM 1340 C C . ASN A 1 171 ? 12.313 -6.263 -4.366 1.00 84.88 171 ASN A C 1
ATOM 1342 O O . ASN A 1 171 ? 12.722 -7.344 -3.943 1.00 84.88 171 ASN A O 1
ATOM 1346 N N . GLY A 1 172 ? 11.028 -6.022 -4.610 1.00 87.12 172 GLY A N 1
ATOM 1347 C CA . GLY A 1 172 ? 9.934 -6.935 -4.293 1.00 87.12 172 GLY A CA 1
ATOM 1348 C C . GLY A 1 172 ? 8.996 -6.404 -3.207 1.00 87.12 172 GLY A C 1
ATOM 1349 O O . GLY A 1 172 ? 8.935 -5.202 -2.936 1.00 87.12 172 GLY A O 1
ATOM 1350 N N . ALA A 1 173 ? 8.239 -7.313 -2.593 1.00 91.00 173 ALA A N 1
ATOM 1351 C CA . ALA A 1 173 ? 7.295 -6.985 -1.530 1.00 91.00 173 ALA A CA 1
ATOM 1352 C C . ALA A 1 173 ? 8.025 -6.565 -0.245 1.00 91.00 173 ALA A C 1
ATOM 1354 O O . ALA A 1 173 ? 8.920 -7.263 0.228 1.00 91.00 173 ALA A O 1
ATOM 1355 N N . ASN A 1 174 ? 7.619 -5.432 0.319 1.00 90.44 174 ASN A N 1
ATOM 1356 C CA . ASN A 1 174 ? 8.133 -4.883 1.566 1.00 90.44 174 ASN A CA 1
ATOM 1357 C C . ASN A 1 174 ? 6.966 -4.592 2.519 1.00 90.44 174 ASN A C 1
ATOM 1359 O O . ASN A 1 174 ? 5.903 -4.122 2.099 1.00 90.44 174 ASN A O 1
ATOM 1363 N N . GLN A 1 175 ? 7.195 -4.849 3.805 1.00 91.88 175 GLN A N 1
ATOM 1364 C CA . GLN A 1 175 ? 6.226 -4.672 4.883 1.00 91.88 175 GLN A CA 1
ATOM 1365 C C . GLN A 1 175 ? 6.901 -3.975 6.064 1.00 91.88 175 GLN A C 1
ATOM 1367 O O . GLN A 1 175 ? 8.004 -4.340 6.467 1.00 91.88 175 GLN A O 1
ATOM 1372 N N . LEU A 1 176 ? 6.232 -2.959 6.597 1.00 91.38 176 LEU A N 1
ATOM 1373 C CA . LEU A 1 176 ? 6.640 -2.186 7.766 1.00 91.38 176 LEU A CA 1
ATOM 1374 C C . LEU A 1 176 ? 5.460 -2.142 8.732 1.00 91.38 176 LEU A C 1
ATOM 1376 O O . LEU A 1 176 ? 4.315 -2.069 8.300 1.00 91.38 176 LEU A O 1
ATOM 1380 N N . GLU A 1 177 ? 5.716 -2.155 10.031 1.00 92.69 177 GLU A N 1
ATOM 1381 C CA . GLU A 1 177 ? 4.659 -2.156 11.041 1.00 92.69 177 GLU A CA 1
ATOM 1382 C C . GLU A 1 177 ? 4.950 -1.138 12.133 1.00 92.69 177 GLU A C 1
ATOM 1384 O O . GLU A 1 177 ? 6.100 -0.929 12.521 1.00 92.69 177 GLU A O 1
ATOM 1389 N N . PHE A 1 178 ? 3.893 -0.513 12.642 1.00 93.75 178 PHE A N 1
ATOM 1390 C CA . PHE A 1 178 ? 3.970 0.331 13.824 1.00 93.75 178 PHE A CA 1
ATOM 1391 C C . PHE A 1 178 ? 2.669 0.286 14.618 1.00 93.75 178 PHE A C 1
ATOM 1393 O O . PHE A 1 178 ? 1.601 -0.047 14.096 1.00 93.75 178 PHE A O 1
ATOM 1400 N N . PHE A 1 179 ? 2.758 0.649 15.895 1.00 94.12 179 PHE A N 1
ATOM 1401 C CA . PHE A 1 179 ? 1.603 0.713 16.779 1.00 94.12 179 PHE A CA 1
ATOM 1402 C C . PHE A 1 179 ? 1.149 2.150 17.039 1.00 94.12 179 PHE A C 1
ATOM 1404 O O . PHE A 1 179 ? 1.952 3.080 17.160 1.00 94.12 179 PHE A O 1
ATOM 1411 N N . LEU A 1 180 ? -0.167 2.296 17.173 1.00 95.06 180 LEU A N 1
ATOM 1412 C CA . LEU A 1 180 ? -0.823 3.424 17.817 1.00 95.06 180 LEU A CA 1
ATOM 1413 C C . LEU A 1 180 ? -1.229 2.982 19.231 1.00 95.06 180 LEU A C 1
ATOM 1415 O O . LEU A 1 180 ? -2.183 2.216 19.402 1.00 95.06 180 LEU A O 1
ATOM 1419 N N . ASP A 1 181 ? -0.502 3.450 20.242 1.00 94.00 181 ASP A N 1
ATOM 1420 C CA . ASP A 1 181 ? -0.755 3.139 21.648 1.00 94.00 181 ASP A CA 1
ATOM 1421 C C . ASP A 1 181 ? -1.796 4.112 22.214 1.00 94.00 181 ASP A C 1
ATOM 1423 O O . ASP A 1 181 ? -1.524 5.300 22.411 1.00 94.00 181 ASP A O 1
ATOM 1427 N N . ILE A 1 182 ? -2.998 3.613 22.513 1.00 93.75 182 ILE A N 1
ATOM 1428 C CA . ILE A 1 182 ? -4.033 4.403 23.185 1.00 93.75 182 ILE A CA 1
ATOM 1429 C C . ILE A 1 182 ? -3.651 4.533 24.663 1.00 93.75 182 ILE A C 1
ATOM 1431 O O . ILE A 1 182 ? -3.414 3.537 25.353 1.00 93.75 182 ILE A O 1
ATOM 1435 N N . HIS A 1 183 ? -3.585 5.761 25.181 1.00 89.94 183 HIS A N 1
ATOM 1436 C CA . HIS A 1 183 ? -3.220 6.003 26.575 1.00 89.94 183 HIS A CA 1
ATOM 1437 C C . HIS A 1 183 ? -4.189 5.282 27.527 1.00 89.94 183 HIS A C 1
ATOM 1439 O O . HIS A 1 183 ? -5.395 5.515 27.480 1.00 89.94 183 HIS A O 1
ATOM 1445 N N . LYS A 1 184 ? -3.655 4.408 28.396 1.00 85.88 184 LYS A N 1
ATOM 1446 C CA . LYS A 1 184 ? -4.428 3.517 29.292 1.00 85.88 184 LYS A CA 1
ATOM 1447 C C . LYS A 1 184 ? -5.419 2.589 28.561 1.00 85.88 184 LYS A C 1
ATOM 1449 O O . LYS A 1 184 ? -6.351 2.087 29.182 1.00 85.88 184 LYS A O 1
ATOM 1454 N N . GLY A 1 185 ?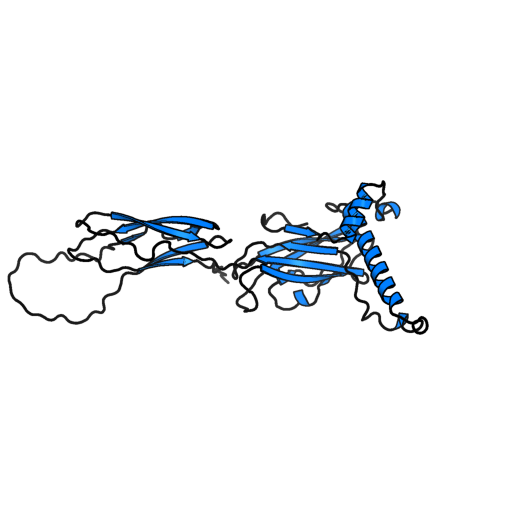 -5.211 2.347 27.270 1.00 89.38 185 GLY A N 1
ATOM 1455 C CA . GLY A 1 185 ? -6.075 1.533 26.424 1.00 89.38 185 GLY A CA 1
ATOM 1456 C C . GLY A 1 185 ? -5.316 0.454 25.641 1.00 89.38 185 GLY A C 1
ATOM 1457 O O . GLY A 1 185 ? -4.155 0.156 25.949 1.00 89.38 185 GLY A O 1
ATOM 1458 N N . PRO A 1 186 ? -5.988 -0.160 24.651 1.00 93.31 186 PRO A N 1
ATOM 1459 C CA . PRO A 1 186 ? -5.382 -1.140 23.758 1.00 93.31 186 PRO A CA 1
ATOM 1460 C C . PRO A 1 186 ? -4.470 -0.486 22.716 1.00 93.31 186 PRO A C 1
ATOM 1462 O O . PRO A 1 186 ? -4.351 0.736 22.626 1.00 93.31 186 PRO A O 1
ATOM 1465 N N . ARG A 1 187 ? -3.839 -1.319 21.892 1.00 93.75 187 ARG A N 1
ATOM 1466 C CA . ARG A 1 187 ? -3.032 -0.882 20.748 1.00 93.75 187 ARG A CA 1
ATOM 1467 C C . ARG A 1 187 ? -3.777 -1.095 19.444 1.00 93.75 187 ARG A C 1
ATOM 1469 O O . ARG A 1 187 ? -4.550 -2.043 19.323 1.00 93.75 187 ARG A O 1
ATOM 1476 N N . ILE A 1 188 ? -3.496 -0.265 18.451 1.00 95.00 188 ILE A N 1
ATOM 1477 C CA . ILE A 1 188 ? -3.878 -0.524 17.061 1.00 95.00 188 ILE A CA 1
ATOM 1478 C C . ILE A 1 188 ? -2.596 -0.793 16.282 1.00 95.00 188 ILE A C 1
ATOM 1480 O O . ILE A 1 188 ? -1.666 0.008 16.341 1.00 95.00 188 ILE A O 1
ATOM 1484 N N . LEU A 1 189 ? -2.542 -1.919 15.574 1.00 95.19 189 LEU A N 1
ATOM 1485 C CA . LEU A 1 189 ? -1.435 -2.229 14.672 1.00 95.19 189 LEU A CA 1
ATOM 1486 C C . LEU A 1 189 ? -1.735 -1.633 13.298 1.00 95.19 189 LEU A C 1
ATOM 1488 O O . LEU A 1 189 ? -2.810 -1.870 12.740 1.00 95.19 189 LEU A O 1
ATOM 1492 N N . VAL A 1 190 ? -0.777 -0.901 12.745 1.00 95.50 190 VAL A N 1
ATOM 1493 C CA . VAL A 1 190 ? -0.821 -0.415 11.369 1.00 95.50 190 VAL A CA 1
ATOM 1494 C C . VAL A 1 190 ? 0.316 -1.062 10.595 1.00 95.50 190 VAL A C 1
ATOM 1496 O O . VAL A 1 190 ? 1.491 -0.873 10.902 1.00 95.50 190 VAL A O 1
ATOM 1499 N N . GLU A 1 191 ? -0.056 -1.824 9.579 1.00 95.00 191 GLU A N 1
ATOM 1500 C CA . GLU A 1 191 ? 0.839 -2.472 8.640 1.00 95.00 191 GLU A CA 1
ATOM 1501 C C . GLU A 1 191 ? 0.889 -1.653 7.347 1.00 95.00 191 GLU A C 1
ATOM 1503 O O . GLU A 1 191 ? -0.136 -1.335 6.745 1.00 95.00 191 GLU A O 1
ATOM 1508 N N . VAL A 1 192 ? 2.088 -1.301 6.908 1.00 93.56 192 VAL A N 1
ATOM 1509 C CA . VAL A 1 192 ? 2.356 -0.558 5.681 1.00 93.56 192 VAL A CA 1
ATOM 1510 C C . VAL A 1 192 ? 2.995 -1.507 4.676 1.00 93.56 192 VAL A C 1
ATOM 1512 O O . VAL A 1 192 ? 4.081 -2.033 4.914 1.00 93.56 192 VAL A O 1
ATOM 1515 N N . ARG A 1 193 ? 2.322 -1.719 3.543 1.00 93.56 193 ARG A N 1
ATOM 1516 C CA . ARG A 1 193 ? 2.766 -2.599 2.455 1.00 93.56 193 ARG A CA 1
ATOM 1517 C C . ARG A 1 193 ? 3.150 -1.797 1.228 1.00 93.56 193 ARG A C 1
ATOM 1519 O O . ARG A 1 193 ? 2.534 -0.777 0.924 1.00 93.56 193 ARG A O 1
ATOM 1526 N N . CYS A 1 194 ? 4.144 -2.282 0.500 1.00 91.44 194 CYS A N 1
ATOM 1527 C CA . CYS A 1 194 ? 4.468 -1.789 -0.832 1.00 91.44 194 CYS A CA 1
ATOM 1528 C C . CYS A 1 194 ? 5.243 -2.841 -1.629 1.00 91.44 194 CYS A C 1
ATOM 1530 O O . CYS A 1 194 ? 5.802 -3.783 -1.068 1.00 91.44 194 CYS A O 1
ATOM 1532 N N . PHE A 1 195 ? 5.308 -2.658 -2.945 1.00 90.44 195 PHE A N 1
ATOM 1533 C CA . PHE A 1 195 ? 6.187 -3.429 -3.815 1.00 90.44 195 PHE A CA 1
ATOM 1534 C C . PHE A 1 195 ? 7.209 -2.495 -4.457 1.00 90.44 195 PHE A C 1
ATOM 1536 O O . PHE A 1 195 ? 6.854 -1.606 -5.232 1.00 90.44 195 PHE A O 1
ATOM 1543 N N . VAL A 1 196 ? 8.483 -2.688 -4.134 1.00 88.44 196 VAL A N 1
ATOM 1544 C CA . VAL A 1 196 ? 9.581 -1.860 -4.634 1.00 88.44 196 VAL A CA 1
ATOM 1545 C C . VAL A 1 196 ? 10.132 -2.487 -5.905 1.00 88.44 196 VAL A C 1
ATOM 1547 O O . VAL A 1 196 ? 10.692 -3.579 -5.873 1.00 88.44 196 VAL A O 1
ATOM 1550 N N . ALA A 1 197 ? 10.018 -1.791 -7.030 1.00 86.38 197 ALA A N 1
ATOM 1551 C CA . ALA A 1 197 ? 10.555 -2.244 -8.308 1.00 86.38 197 ALA A CA 1
ATOM 1552 C C . ALA A 1 197 ? 11.558 -1.233 -8.877 1.00 86.38 197 ALA A C 1
ATOM 1554 O O . ALA A 1 197 ? 11.512 -0.032 -8.593 1.00 86.38 197 ALA A O 1
ATOM 1555 N N . THR A 1 198 ? 12.499 -1.726 -9.681 1.00 84.25 198 THR A N 1
ATOM 1556 C CA . THR A 1 198 ? 13.468 -0.879 -10.389 1.00 84.25 198 THR A CA 1
ATOM 1557 C C . THR A 1 198 ? 13.032 -0.762 -11.844 1.00 84.25 198 THR A C 1
ATOM 1559 O O . THR A 1 198 ? 12.904 -1.795 -12.490 1.00 84.25 198 THR A O 1
ATOM 1562 N N . PRO A 1 199 ? 12.798 0.451 -12.381 1.00 83.81 199 PRO A N 1
ATOM 1563 C CA . PRO A 1 199 ? 12.358 0.593 -13.761 1.00 83.81 199 PRO A CA 1
ATOM 1564 C C . PRO A 1 199 ? 13.385 -0.017 -14.717 1.00 83.81 199 PRO A C 1
ATOM 1566 O O . PRO A 1 199 ? 14.551 0.382 -14.704 1.00 83.81 199 PRO A O 1
ATOM 1569 N N . ALA A 1 200 ? 12.949 -0.948 -15.562 1.00 83.69 200 ALA A N 1
ATOM 1570 C CA . ALA A 1 200 ? 13.802 -1.604 -16.540 1.00 83.69 200 ALA A CA 1
ATOM 1571 C C . ALA A 1 200 ? 13.186 -1.521 -17.939 1.00 83.69 200 ALA A C 1
ATOM 1573 O O . ALA A 1 200 ? 11.978 -1.645 -18.132 1.00 83.69 200 ALA A O 1
ATOM 1574 N N . LEU A 1 201 ? 14.044 -1.321 -18.937 1.00 86.94 201 LEU A N 1
ATOM 1575 C CA . LEU A 1 201 ? 13.665 -1.325 -20.342 1.00 86.94 201 LEU A CA 1
ATOM 1576 C C . LEU A 1 201 ? 14.524 -2.361 -21.058 1.00 86.94 201 LEU A C 1
ATOM 1578 O O . LEU A 1 201 ? 15.734 -2.187 -21.180 1.00 86.94 201 LEU A O 1
ATOM 1582 N N . THR A 1 202 ? 13.904 -3.452 -21.502 1.00 89.12 202 THR A N 1
ATOM 1583 C CA . THR A 1 202 ? 14.615 -4.560 -22.148 1.00 89.12 202 THR A CA 1
ATOM 1584 C C . THR A 1 202 ? 14.490 -4.428 -23.665 1.00 89.12 202 THR A C 1
ATOM 1586 O O . THR A 1 202 ? 13.362 -4.434 -24.162 1.00 89.12 202 THR A O 1
ATOM 1589 N N . PRO A 1 203 ? 15.595 -4.295 -24.420 1.00 89.50 203 PRO A N 1
ATOM 1590 C CA . PRO A 1 203 ? 15.542 -4.363 -25.876 1.00 89.50 203 PRO A CA 1
ATOM 1591 C C . PRO A 1 203 ? 15.243 -5.797 -26.335 1.00 89.50 203 PRO A C 1
ATOM 1593 O O . PRO A 1 203 ? 15.753 -6.754 -25.751 1.00 89.50 203 PRO A O 1
ATOM 1596 N N . CYS A 1 204 ? 14.428 -5.950 -27.379 1.00 88.75 204 CYS A N 1
ATOM 1597 C CA . CYS A 1 204 ? 14.192 -7.250 -28.012 1.00 88.75 204 CYS A CA 1
ATOM 1598 C C . CYS A 1 204 ? 15.366 -7.650 -28.916 1.00 88.75 204 CYS A C 1
ATOM 1600 O O . CYS A 1 204 ? 15.733 -8.821 -28.958 1.00 88.75 204 CYS A O 1
ATOM 1602 N N . GLU A 1 205 ? 15.980 -6.675 -29.596 1.00 86.25 205 GLU A N 1
ATOM 1603 C CA . GLU A 1 205 ? 17.191 -6.863 -30.394 1.00 86.25 205 GLU A CA 1
ATOM 1604 C C . GLU A 1 205 ? 18.371 -6.075 -29.817 1.00 86.25 205 GLU A C 1
ATOM 1606 O O . GLU A 1 205 ? 18.240 -4.917 -29.421 1.00 86.25 205 GLU A O 1
ATOM 1611 N N . THR A 1 206 ? 19.559 -6.679 -29.821 1.00 83.81 206 THR A N 1
ATOM 1612 C CA . THR A 1 206 ? 20.815 -5.999 -29.457 1.00 83.81 206 THR A CA 1
ATOM 1613 C C . THR A 1 206 ? 21.550 -5.423 -30.668 1.00 83.81 206 THR A C 1
ATOM 1615 O O . THR A 1 206 ? 22.427 -4.576 -30.506 1.00 83.81 206 THR A O 1
ATOM 1618 N N . VAL A 1 207 ? 21.187 -5.858 -31.878 1.00 85.69 207 VAL A N 1
ATOM 1619 C CA . VAL A 1 207 ? 21.791 -5.440 -33.147 1.00 85.69 207 VAL A CA 1
ATOM 1620 C C . VAL A 1 207 ? 20.682 -5.093 -34.132 1.00 85.69 207 VAL A C 1
ATOM 1622 O O . VAL A 1 207 ? 19.779 -5.894 -34.355 1.00 85.69 207 VAL A O 1
ATOM 1625 N N . LEU A 1 208 ? 20.773 -3.907 -34.735 1.00 87.75 208 LEU A N 1
ATOM 1626 C CA . LEU A 1 208 ? 19.858 -3.453 -35.778 1.00 87.75 208 LEU A CA 1
ATOM 1627 C C . LEU A 1 208 ? 20.591 -3.427 -37.122 1.00 87.75 208 LEU A C 1
ATOM 1629 O O . LEU A 1 208 ? 21.386 -2.521 -37.378 1.00 87.75 208 LEU A O 1
ATOM 1633 N N . ASP A 1 209 ? 20.335 -4.427 -37.963 1.00 88.44 209 ASP A N 1
ATOM 1634 C CA . ASP A 1 209 ? 20.996 -4.579 -39.259 1.00 88.44 209 ASP A CA 1
ATOM 1635 C C . ASP A 1 209 ? 20.148 -4.004 -40.403 1.00 88.44 209 ASP A C 1
ATOM 1637 O O . ASP A 1 209 ? 19.061 -4.492 -40.715 1.00 88.44 209 ASP A O 1
ATOM 1641 N N . PHE A 1 210 ? 20.666 -2.958 -41.051 1.00 87.56 210 PHE A N 1
ATOM 1642 C CA . PHE A 1 210 ? 20.031 -2.329 -42.207 1.00 87.56 210 PHE A CA 1
ATOM 1643 C C . PHE A 1 210 ? 20.315 -3.061 -43.525 1.00 87.56 210 PHE A C 1
ATOM 1645 O O . PHE A 1 210 ? 19.652 -2.750 -44.518 1.00 87.56 210 PHE A O 1
ATOM 1652 N N . GLY A 1 211 ? 21.215 -4.047 -43.546 1.00 86.81 211 GLY A N 1
ATOM 1653 C CA . GLY A 1 211 ? 21.620 -4.788 -44.738 1.00 86.81 211 GLY A CA 1
ATOM 1654 C C . GLY A 1 211 ? 22.152 -3.882 -45.851 1.00 86.81 211 GLY A C 1
ATOM 1655 O O . GLY A 1 211 ? 22.653 -2.780 -45.603 1.00 86.81 211 GLY A O 1
ATOM 1656 N N . ASP A 1 212 ? 21.994 -4.329 -47.097 1.00 84.81 212 ASP A N 1
ATOM 1657 C CA . ASP A 1 212 ? 22.456 -3.584 -48.268 1.00 84.81 212 ASP A CA 1
ATOM 1658 C C . ASP A 1 212 ? 21.645 -2.299 -48.494 1.00 84.81 212 ASP A C 1
ATOM 1660 O O . ASP A 1 212 ? 20.410 -2.292 -48.551 1.00 84.81 212 ASP A O 1
ATOM 1664 N N . MET A 1 213 ? 22.367 -1.187 -48.638 1.00 83.88 213 MET A N 1
ATOM 1665 C CA . MET A 1 213 ? 21.817 0.165 -48.703 1.00 83.88 213 MET A CA 1
ATOM 1666 C C . MET A 1 213 ? 22.340 0.916 -49.926 1.00 83.88 213 MET A C 1
ATOM 1668 O O . MET A 1 213 ? 23.546 1.039 -50.130 1.00 83.88 213 MET A O 1
ATOM 1672 N N . LEU A 1 214 ? 21.427 1.501 -50.703 1.00 83.56 214 LEU A N 1
ATOM 1673 C CA . LEU A 1 214 ? 21.785 2.417 -51.786 1.00 83.56 214 LEU A CA 1
ATOM 1674 C C . LEU A 1 214 ? 22.123 3.806 -51.229 1.00 83.56 214 LEU A C 1
ATOM 1676 O O . LEU A 1 214 ? 21.439 4.313 -50.335 1.00 83.56 214 LEU A O 1
ATOM 1680 N N . LEU A 1 215 ? 23.149 4.442 -51.798 1.00 84.75 215 LEU A N 1
ATOM 1681 C CA . LEU A 1 215 ? 23.568 5.791 -51.415 1.00 84.75 215 LEU A CA 1
ATOM 1682 C C . LEU A 1 215 ? 22.411 6.789 -51.544 1.00 84.75 215 LEU A C 1
ATOM 1684 O O . LEU A 1 215 ? 21.677 6.792 -52.532 1.00 84.75 215 LEU A O 1
ATOM 1688 N N . GLY A 1 216 ? 22.244 7.632 -50.525 1.00 81.88 216 GLY A N 1
ATOM 1689 C CA . GLY A 1 216 ? 21.200 8.658 -50.486 1.00 81.88 216 GLY A CA 1
ATOM 1690 C C . GLY A 1 216 ? 19.777 8.140 -50.247 1.00 81.88 216 GLY A C 1
ATOM 1691 O O . GLY A 1 216 ? 18.859 8.955 -50.165 1.00 81.88 216 GLY A O 1
ATOM 1692 N N . ARG A 1 217 ? 19.561 6.823 -50.099 1.00 86.00 217 ARG A N 1
ATOM 1693 C CA . ARG A 1 217 ? 18.263 6.277 -49.677 1.00 86.00 217 ARG A CA 1
ATOM 1694 C C . ARG A 1 217 ? 18.192 6.143 -48.161 1.00 86.00 217 ARG A C 1
ATOM 1696 O O . ARG A 1 217 ? 19.163 5.777 -47.503 1.00 86.00 217 ARG A O 1
ATOM 1703 N N . VAL A 1 218 ? 17.007 6.423 -47.624 1.00 89.06 218 VAL A N 1
ATOM 1704 C CA . VAL A 1 218 ? 16.688 6.231 -46.209 1.00 89.06 218 VAL A CA 1
ATOM 1705 C C . VAL A 1 218 ? 16.018 4.874 -46.041 1.00 89.06 218 VAL A C 1
ATOM 1707 O O . VAL A 1 218 ? 15.014 4.600 -46.699 1.00 89.06 218 VAL A O 1
ATOM 1710 N N . LYS A 1 219 ? 16.533 4.050 -45.130 1.00 90.56 219 LYS A N 1
ATOM 1711 C CA . LYS A 1 219 ? 15.857 2.835 -44.667 1.00 90.56 219 LYS A CA 1
ATOM 1712 C C . LYS A 1 219 ? 15.450 3.017 -43.214 1.00 90.56 219 LYS A C 1
ATOM 1714 O O . LYS A 1 219 ? 16.214 3.554 -42.417 1.00 90.56 219 LYS A O 1
ATOM 1719 N N . ASN A 1 220 ? 14.237 2.585 -42.886 1.00 92.50 220 ASN A N 1
ATOM 1720 C CA . ASN A 1 220 ? 13.679 2.669 -41.543 1.00 92.50 220 ASN A CA 1
ATOM 1721 C C . ASN A 1 220 ? 13.507 1.259 -40.999 1.00 92.50 220 ASN A C 1
ATOM 1723 O O . ASN A 1 220 ? 12.868 0.442 -41.659 1.00 92.50 220 ASN A O 1
ATOM 1727 N N . LEU A 1 221 ? 14.030 0.999 -39.807 1.00 92.81 221 LEU A N 1
ATOM 1728 C CA . LEU A 1 221 ? 13.798 -0.249 -39.092 1.00 92.81 221 LEU A CA 1
ATOM 1729 C C . LEU A 1 221 ? 13.233 0.036 -37.697 1.00 92.81 221 LEU A C 1
ATOM 1731 O O . LEU A 1 221 ? 13.630 1.028 -37.074 1.00 92.81 221 LEU A O 1
ATOM 1735 N N . PRO A 1 222 ? 12.284 -0.782 -37.214 1.00 92.69 222 PRO A N 1
ATOM 1736 C CA . PRO A 1 222 ? 11.818 -0.697 -35.843 1.00 92.69 222 PRO A CA 1
ATOM 1737 C C . PRO A 1 222 ? 12.854 -1.315 -34.897 1.00 92.69 222 PRO A C 1
ATOM 1739 O O . PRO A 1 222 ? 13.440 -2.346 -35.198 1.00 92.69 222 PRO A O 1
ATOM 1742 N N . LEU A 1 223 ? 13.053 -0.678 -33.748 1.00 90.81 223 LEU A N 1
ATOM 1743 C CA . LEU A 1 223 ? 13.750 -1.239 -32.598 1.00 90.81 223 LEU A CA 1
ATOM 1744 C C . LEU A 1 223 ? 12.724 -1.479 -31.495 1.00 90.81 223 LEU A C 1
ATOM 1746 O O . LEU A 1 223 ? 12.054 -0.534 -31.053 1.00 90.81 223 LEU A O 1
ATOM 1750 N N . HIS A 1 224 ? 12.577 -2.731 -31.078 1.00 92.81 224 HIS A N 1
ATOM 1751 C CA . HIS A 1 224 ? 11.536 -3.125 -30.137 1.00 92.81 224 HIS A CA 1
ATOM 1752 C C . HIS A 1 224 ? 12.047 -3.149 -28.693 1.00 92.81 224 HIS A C 1
ATOM 1754 O O . HIS A 1 224 ? 13.162 -3.586 -28.410 1.00 92.81 224 HIS A O 1
ATO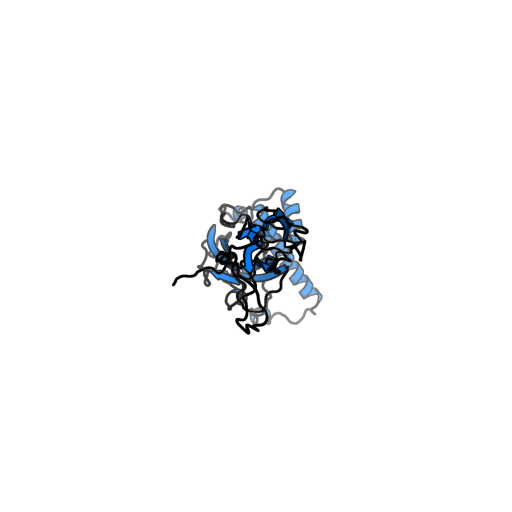M 1760 N N . PHE A 1 225 ? 11.208 -2.689 -27.766 1.00 92.94 225 PHE A N 1
ATOM 1761 C CA . PHE A 1 225 ? 11.477 -2.709 -26.330 1.00 92.94 225 PHE A CA 1
ATOM 1762 C C . PHE A 1 225 ? 10.288 -3.273 -25.566 1.00 92.94 225 PHE A C 1
ATOM 1764 O O . PHE A 1 225 ? 9.141 -3.060 -25.958 1.00 92.94 225 PHE A O 1
ATOM 1771 N N . TYR A 1 226 ? 10.559 -3.906 -24.430 1.00 92.75 226 TYR A N 1
ATOM 1772 C CA . TYR A 1 226 ? 9.543 -4.400 -23.510 1.00 92.75 226 TYR A CA 1
ATOM 1773 C C . TYR A 1 226 ? 9.879 -4.012 -22.065 1.00 92.75 226 TYR A C 1
ATOM 1775 O O . TYR A 1 226 ? 11.039 -4.061 -21.643 1.00 92.75 226 TYR A O 1
ATOM 1783 N N . ASN A 1 227 ? 8.856 -3.618 -21.310 1.00 92.00 227 ASN A N 1
ATOM 1784 C CA . ASN A 1 227 ? 8.944 -3.396 -19.872 1.00 92.00 227 ASN A CA 1
ATOM 1785 C C . ASN A 1 227 ? 8.392 -4.629 -19.150 1.00 92.00 227 ASN A C 1
ATOM 1787 O O . ASN A 1 227 ? 7.182 -4.844 -19.154 1.00 92.00 227 ASN A O 1
ATOM 1791 N N . LYS A 1 228 ? 9.282 -5.428 -18.549 1.00 88.75 228 LYS A N 1
ATOM 1792 C CA . LYS A 1 228 ? 8.920 -6.631 -17.773 1.00 88.75 228 LYS A CA 1
ATOM 1793 C C . LYS A 1 228 ? 8.480 -6.322 -16.346 1.00 88.75 228 LYS A C 1
ATOM 1795 O O . LYS A 1 228 ? 8.041 -7.230 -15.651 1.00 88.75 228 LYS A O 1
ATOM 1800 N N . GLU A 1 229 ? 8.618 -5.072 -15.922 1.00 87.94 229 GLU A N 1
ATOM 1801 C CA . GLU A 1 229 ? 8.362 -4.660 -14.551 1.00 87.94 229 GLU A CA 1
ATOM 1802 C C . GLU A 1 229 ? 6.896 -4.275 -14.351 1.00 87.94 229 GLU A C 1
ATOM 1804 O O . GLU A 1 229 ? 6.219 -3.795 -15.267 1.00 87.94 229 GLU A O 1
ATOM 1809 N N . ASP A 1 230 ? 6.438 -4.391 -13.105 1.00 84.56 230 ASP A N 1
ATOM 1810 C CA . ASP A 1 230 ? 5.086 -4.006 -12.681 1.00 84.56 230 ASP A CA 1
ATOM 1811 C C . ASP A 1 230 ? 4.938 -2.494 -12.417 1.00 84.56 230 ASP A C 1
ATOM 1813 O O . ASP A 1 230 ? 3.907 -2.008 -11.947 1.00 84.56 230 ASP A O 1
ATOM 1817 N N . ILE A 1 231 ? 5.969 -1.720 -12.771 1.00 85.12 231 ILE A N 1
ATOM 1818 C CA . ILE A 1 231 ? 5.992 -0.258 -12.718 1.00 85.12 231 ILE A CA 1
ATOM 1819 C C . ILE A 1 231 ? 6.232 0.347 -14.102 1.00 85.12 231 ILE A C 1
ATOM 1821 O O . ILE A 1 231 ? 6.940 -0.237 -14.922 1.00 85.12 231 ILE A O 1
ATOM 1825 N N . PRO A 1 232 ? 5.687 1.543 -14.391 1.00 86.69 232 PRO A N 1
ATOM 1826 C CA . PRO A 1 232 ? 6.001 2.246 -15.626 1.00 86.69 232 PRO A CA 1
ATOM 1827 C C . PRO A 1 232 ? 7.494 2.592 -15.712 1.00 86.69 232 PRO A C 1
ATOM 1829 O O . PRO A 1 232 ? 8.074 3.135 -14.772 1.00 86.69 232 PRO A O 1
ATOM 1832 N N . CYS A 1 233 ? 8.104 2.371 -16.874 1.00 89.12 233 CYS A N 1
ATOM 1833 C CA . CYS A 1 233 ? 9.483 2.763 -17.137 1.00 89.12 233 CYS A CA 1
ATOM 1834 C C . CYS A 1 233 ? 9.521 4.047 -17.969 1.00 89.12 233 CYS A C 1
ATOM 1836 O O . CYS A 1 233 ? 9.238 4.031 -19.167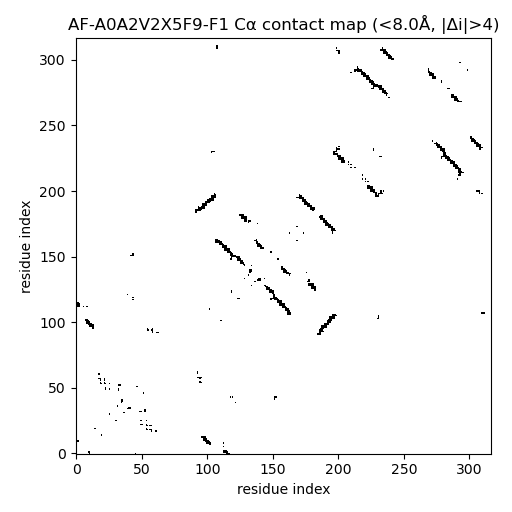 1.00 89.12 233 CYS A O 1
ATOM 1838 N N . THR A 1 234 ? 9.898 5.172 -17.358 1.00 89.75 234 THR A N 1
ATOM 1839 C CA . THR A 1 234 ? 10.258 6.386 -18.114 1.00 89.75 234 THR A CA 1
ATOM 1840 C C . THR A 1 234 ? 11.671 6.223 -18.649 1.00 89.75 234 THR A C 1
ATOM 1842 O O . THR A 1 234 ? 12.527 5.726 -17.932 1.00 89.75 234 THR A O 1
ATOM 1845 N N . TRP A 1 235 ? 11.938 6.601 -19.894 1.00 90.19 235 TRP A N 1
ATOM 1846 C CA . TRP A 1 235 ? 13.212 6.334 -20.558 1.00 90.19 235 TRP A CA 1
ATOM 1847 C C . TRP A 1 235 ? 13.650 7.484 -21.460 1.00 90.19 235 TRP A C 1
ATOM 1849 O O . TRP A 1 235 ? 12.843 8.310 -21.901 1.00 90.19 235 TRP A O 1
ATOM 1859 N N . ARG A 1 236 ? 14.953 7.510 -21.752 1.00 89.19 236 ARG A N 1
ATOM 1860 C CA . ARG A 1 236 ? 15.573 8.381 -22.752 1.00 89.19 236 ARG A CA 1
ATOM 1861 C C . ARG A 1 236 ? 16.519 7.570 -23.634 1.00 89.19 236 ARG A C 1
ATOM 1863 O O . ARG A 1 236 ? 17.319 6.797 -23.123 1.00 89.19 236 ARG A O 1
ATOM 1870 N N . MET A 1 237 ? 16.449 7.784 -24.942 1.00 86.44 237 MET A N 1
ATOM 1871 C CA . MET A 1 237 ? 17.377 7.223 -25.917 1.00 86.44 237 MET A CA 1
ATOM 1872 C C . MET A 1 237 ? 18.541 8.179 -26.150 1.00 86.44 237 MET A C 1
ATOM 1874 O O . MET A 1 237 ? 18.332 9.374 -26.358 1.00 86.44 237 MET A O 1
ATOM 1878 N N . THR A 1 238 ? 19.759 7.647 -26.172 1.00 83.00 238 THR A N 1
ATOM 1879 C CA . THR A 1 238 ? 20.946 8.383 -26.617 1.00 83.00 238 THR A CA 1
ATOM 1880 C C . THR A 1 238 ? 21.637 7.606 -27.728 1.00 83.00 238 THR A C 1
ATOM 1882 O O . THR A 1 238 ? 21.897 6.414 -27.584 1.00 83.00 238 THR A O 1
ATOM 1885 N N . LEU A 1 239 ? 21.933 8.290 -28.834 1.00 82.19 239 LEU A N 1
ATOM 1886 C CA . LEU A 1 239 ? 22.750 7.763 -29.924 1.00 82.19 239 LEU A CA 1
ATOM 1887 C C . LEU A 1 239 ? 24.204 8.199 -29.705 1.00 82.19 239 LEU A C 1
ATOM 1889 O O . LEU A 1 239 ? 24.477 9.399 -29.633 1.00 82.19 239 LEU A O 1
ATOM 1893 N N . ILE A 1 240 ? 25.123 7.239 -29.625 1.00 79.75 240 ILE A N 1
ATOM 1894 C CA . ILE A 1 240 ? 26.565 7.483 -29.576 1.00 79.75 240 ILE A CA 1
ATOM 1895 C C . ILE A 1 240 ? 27.198 7.067 -30.902 1.00 79.75 240 ILE A C 1
ATOM 1897 O O . ILE A 1 240 ? 27.161 5.902 -31.299 1.00 79.75 240 ILE A O 1
ATOM 1901 N N . GLU A 1 241 ? 27.841 8.040 -31.541 1.00 72.81 241 GLU A N 1
ATOM 1902 C CA . GLU A 1 241 ? 28.716 7.827 -32.690 1.00 72.81 241 GLU A CA 1
ATOM 1903 C C . GLU A 1 241 ? 30.166 7.666 -32.187 1.00 72.81 241 GLU A C 1
ATOM 1905 O O . GLU A 1 241 ? 30.620 8.468 -31.359 1.00 72.81 241 GLU A O 1
ATOM 1910 N N . PRO A 1 242 ? 30.921 6.648 -32.636 1.00 63.91 242 PRO A N 1
ATOM 1911 C CA . PRO A 1 242 ? 32.299 6.458 -32.208 1.00 63.91 242 PRO A CA 1
ATOM 1912 C C . PRO A 1 242 ? 33.174 7.629 -32.684 1.00 63.91 242 PRO A C 1
ATOM 1914 O O . PRO A 1 242 ? 33.318 7.882 -33.883 1.00 63.91 242 PRO A O 1
ATOM 1917 N N . LYS A 1 243 ? 33.786 8.351 -31.734 1.00 52.81 243 LYS A N 1
ATOM 1918 C CA . LYS A 1 243 ? 34.748 9.428 -32.023 1.00 52.81 243 LYS A CA 1
ATOM 1919 C C . LYS A 1 243 ? 36.019 8.850 -32.656 1.00 52.81 243 LYS A C 1
ATOM 1921 O O . LYS A 1 243 ? 36.557 7.855 -32.176 1.00 52.81 243 LYS A O 1
ATOM 1926 N N . GLN A 1 244 ? 36.536 9.497 -33.702 1.00 50.81 244 GLN A N 1
ATOM 1927 C CA . GLN A 1 244 ? 37.852 9.159 -34.253 1.00 50.81 244 GLN A CA 1
ATOM 1928 C C . GLN A 1 244 ? 38.960 9.492 -33.238 1.00 50.81 244 GLN A C 1
ATOM 1930 O O . GLN A 1 244 ? 38.964 10.587 -32.675 1.00 50.81 244 GLN A O 1
ATOM 1935 N N . LYS A 1 245 ? 39.935 8.590 -33.050 1.00 34.31 245 LYS A N 1
ATOM 1936 C CA . LYS A 1 245 ? 41.275 8.989 -32.592 1.00 34.31 245 LYS A CA 1
ATOM 1937 C C . LYS A 1 245 ? 41.970 9.680 -33.776 1.00 34.31 245 LYS A C 1
ATOM 1939 O O . LYS A 1 245 ? 42.088 9.045 -34.822 1.00 34.31 245 LYS A O 1
ATOM 1944 N N . PRO A 1 246 ? 42.414 10.941 -33.661 1.00 40.47 246 PRO A N 1
ATOM 1945 C CA . PRO A 1 246 ? 43.192 11.572 -34.716 1.00 40.47 246 PRO A CA 1
ATOM 1946 C C . PRO A 1 246 ? 44.609 10.984 -34.693 1.00 40.47 246 PRO A C 1
ATOM 1948 O O . PRO A 1 246 ? 45.332 11.149 -33.714 1.00 40.47 246 PRO A O 1
ATOM 1951 N N . GLY A 1 247 ? 45.009 10.266 -35.743 1.00 40.84 247 GLY A N 1
ATOM 1952 C CA . GLY A 1 247 ? 46.372 9.749 -35.838 1.00 40.84 247 GLY A CA 1
ATOM 1953 C C . GLY A 1 247 ? 46.715 9.107 -37.181 1.00 40.84 247 GLY A C 1
ATOM 1954 O O . GLY A 1 247 ? 46.059 8.160 -37.594 1.00 40.84 247 GLY A O 1
ATOM 1955 N N . ALA A 1 248 ? 47.802 9.609 -37.776 1.00 34.22 248 ALA A N 1
ATOM 1956 C CA . ALA A 1 248 ? 48.619 9.024 -38.844 1.00 34.22 248 ALA A CA 1
ATOM 1957 C C . ALA A 1 248 ? 48.028 8.981 -40.268 1.00 34.22 248 ALA A C 1
ATOM 1959 O O . ALA A 1 248 ? 47.511 7.968 -40.733 1.00 34.22 248 ALA A O 1
ATOM 1960 N N . LYS A 1 249 ? 48.249 10.068 -41.022 1.00 37.12 249 LYS A N 1
ATOM 1961 C CA . LYS A 1 249 ? 48.419 9.970 -42.478 1.00 37.12 249 LYS A CA 1
ATOM 1962 C C . LYS A 1 249 ? 49.709 9.183 -42.754 1.00 37.12 249 LYS A C 1
ATOM 1964 O O . LYS A 1 249 ? 50.774 9.612 -42.318 1.00 37.12 249 LYS A O 1
ATOM 1969 N N . LYS A 1 250 ? 49.620 8.067 -43.479 1.00 33.22 250 LYS A N 1
ATOM 1970 C CA . LYS A 1 250 ? 50.724 7.565 -44.308 1.00 33.22 250 LYS A CA 1
ATOM 1971 C C . LYS A 1 250 ? 50.379 7.905 -45.753 1.00 33.22 250 LYS A C 1
ATOM 1973 O O . LYS A 1 250 ? 49.388 7.412 -46.282 1.00 33.22 250 LYS A O 1
ATOM 1978 N N . GLU A 1 251 ? 51.156 8.819 -46.317 1.00 39.16 251 GLU A N 1
ATOM 1979 C CA . GLU A 1 251 ? 51.203 9.117 -47.744 1.00 39.16 251 GLU A CA 1
ATOM 1980 C C . GLU A 1 251 ? 51.992 8.020 -48.455 1.00 39.16 251 GLU A C 1
ATOM 1982 O O . GLU A 1 251 ? 53.148 7.804 -48.109 1.00 39.16 251 GLU A O 1
ATOM 1987 N N . THR A 1 252 ? 51.364 7.375 -49.437 1.00 32.78 252 THR A N 1
ATOM 1988 C CA . THR A 1 252 ? 51.979 6.896 -50.687 1.00 32.78 252 THR A CA 1
ATOM 1989 C C . THR A 1 252 ? 50.855 6.400 -51.595 1.00 32.78 252 THR A C 1
ATOM 1991 O O . THR A 1 252 ? 50.263 5.359 -51.337 1.00 32.78 252 THR A O 1
ATOM 1994 N N . ASP A 1 253 ? 50.451 7.206 -52.575 1.00 33.34 253 ASP A N 1
ATOM 1995 C CA . ASP A 1 253 ? 50.768 6.944 -53.985 1.00 33.34 253 ASP A CA 1
ATOM 1996 C C . ASP A 1 253 ? 49.984 7.871 -54.928 1.00 33.34 253 ASP A C 1
ATOM 1998 O O . ASP A 1 253 ? 48.799 8.159 -54.773 1.00 33.34 253 ASP A O 1
ATOM 2002 N N . THR A 1 254 ? 50.739 8.356 -55.905 1.00 38.28 254 THR A N 1
ATOM 2003 C CA . THR A 1 254 ? 50.404 9.078 -57.136 1.00 38.28 254 THR A CA 1
ATOM 2004 C C . THR A 1 254 ? 49.044 8.764 -57.779 1.00 38.28 254 THR A C 1
ATOM 2006 O O . THR A 1 254 ? 48.795 7.619 -58.139 1.00 38.28 254 THR A O 1
ATOM 2009 N N . ALA A 1 255 ? 48.240 9.800 -58.075 1.00 36.31 255 ALA A N 1
ATOM 2010 C CA . ALA A 1 255 ? 47.961 10.281 -59.446 1.00 36.31 255 ALA A CA 1
ATOM 2011 C C . ALA A 1 255 ? 46.766 11.266 -59.519 1.00 36.31 255 ALA A C 1
ATOM 2013 O O . ALA A 1 255 ? 45.685 10.977 -59.024 1.00 36.31 255 ALA A O 1
ATOM 2014 N N . ASN A 1 256 ? 46.982 12.365 -60.257 1.00 35.25 256 ASN A N 1
ATOM 2015 C CA . ASN A 1 256 ? 46.034 13.217 -61.002 1.00 35.25 256 ASN A CA 1
ATOM 2016 C C . ASN A 1 256 ? 44.879 13.966 -60.284 1.00 35.25 256 ASN A C 1
ATOM 2018 O O . ASN A 1 256 ? 44.154 13.401 -59.469 1.00 35.25 256 ASN A O 1
ATOM 2022 N N . PRO A 1 257 ? 44.626 15.247 -60.644 1.00 44.28 257 PRO A N 1
ATOM 2023 C CA . PRO A 1 257 ? 43.587 16.057 -60.027 1.00 44.28 257 PRO A CA 1
ATOM 2024 C C . PRO A 1 257 ? 42.271 15.916 -60.800 1.00 44.28 257 PRO A C 1
ATOM 2026 O O . PRO A 1 257 ? 42.108 16.505 -61.865 1.00 44.28 257 PRO A O 1
ATOM 2029 N N . VAL A 1 258 ? 41.297 15.190 -60.254 1.00 43.38 258 VAL A N 1
ATOM 2030 C CA . VAL A 1 258 ? 39.893 15.380 -60.641 1.00 43.38 258 VAL A CA 1
ATOM 2031 C C . VAL A 1 258 ? 39.036 15.423 -59.380 1.00 43.38 258 VAL A C 1
ATOM 2033 O O . VAL A 1 258 ? 38.884 14.430 -58.677 1.00 43.38 258 VAL A O 1
ATOM 2036 N N . ASN A 1 259 ? 38.462 16.608 -59.165 1.00 41.66 259 ASN A N 1
ATOM 2037 C CA . ASN A 1 259 ? 37.493 17.014 -58.147 1.00 41.66 259 ASN A CA 1
ATOM 2038 C C . ASN A 1 259 ? 38.012 17.143 -56.701 1.00 41.66 259 ASN A C 1
ATOM 2040 O O . ASN A 1 259 ? 38.495 16.172 -56.120 1.00 41.66 259 ASN A O 1
ATOM 2044 N N . PRO A 1 260 ? 37.850 18.318 -56.053 1.00 41.47 260 PRO A N 1
ATOM 2045 C CA . PRO A 1 260 ? 38.016 18.393 -54.609 1.00 41.47 260 PRO A CA 1
ATOM 2046 C C . PRO A 1 260 ? 36.951 17.498 -53.952 1.00 41.47 260 PRO A C 1
ATOM 2048 O O . PRO A 1 260 ? 35.782 17.560 -54.352 1.00 41.47 260 PRO A O 1
ATOM 2051 N N . PRO A 1 261 ? 37.298 16.669 -52.949 1.00 41.91 261 PRO A N 1
ATOM 2052 C CA . PRO A 1 261 ? 36.284 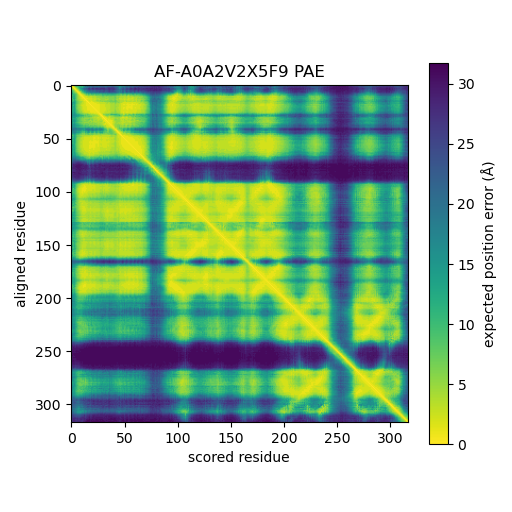15.974 -52.181 1.00 41.91 261 PRO A CA 1
ATOM 2053 C C . PRO A 1 261 ? 35.423 17.042 -51.509 1.00 41.91 261 PRO A C 1
ATOM 2055 O O . PRO A 1 261 ? 35.914 17.843 -50.711 1.00 41.91 261 PRO A O 1
ATOM 2058 N N . LEU A 1 262 ? 34.138 17.068 -51.874 1.00 38.72 262 LEU A N 1
ATOM 2059 C CA . LEU A 1 262 ? 33.109 17.792 -51.143 1.00 38.72 262 LEU A CA 1
ATOM 2060 C C . LEU A 1 262 ? 33.326 17.489 -49.664 1.00 38.72 262 LEU A C 1
ATOM 2062 O O . LEU A 1 262 ? 33.238 16.336 -49.242 1.00 38.72 262 LEU A O 1
ATOM 2066 N N . VAL A 1 263 ? 33.659 18.521 -48.893 1.00 39.84 263 VAL A N 1
ATOM 2067 C CA . VAL A 1 263 ? 33.739 18.452 -47.439 1.00 39.84 263 VAL A CA 1
ATOM 2068 C C . VAL A 1 263 ? 32.325 18.140 -46.961 1.00 39.84 263 VAL A C 1
ATOM 2070 O O . VAL A 1 263 ? 31.499 19.029 -46.759 1.00 39.84 263 VAL A O 1
ATOM 2073 N N . VAL A 1 264 ? 32.004 16.848 -46.866 1.00 42.78 264 VAL A N 1
ATOM 2074 C CA . VAL A 1 264 ? 30.747 16.374 -46.306 1.00 42.78 264 VAL A CA 1
ATOM 2075 C C . VAL A 1 264 ? 30.847 16.670 -44.821 1.00 42.78 264 VAL A C 1
ATOM 2077 O O . VAL A 1 264 ? 31.419 15.900 -44.052 1.00 42.78 264 VAL A O 1
ATOM 2080 N N . ALA A 1 265 ? 30.326 17.835 -44.427 1.00 40.66 265 ALA A N 1
ATOM 2081 C CA . ALA A 1 265 ? 29.986 18.123 -43.044 1.00 40.66 265 ALA A CA 1
ATOM 2082 C C . ALA A 1 265 ? 29.356 16.858 -42.456 1.00 40.66 265 ALA A C 1
ATOM 2084 O O . ALA A 1 265 ? 28.474 16.289 -43.096 1.00 40.66 265 ALA A O 1
ATOM 2085 N N . SER A 1 266 ? 29.854 16.393 -41.308 1.00 51.06 266 SER A N 1
ATOM 2086 C CA . SER A 1 266 ? 29.450 15.143 -40.655 1.00 51.06 266 SER A CA 1
ATOM 2087 C C . SER A 1 266 ? 27.925 15.056 -40.519 1.00 51.06 266 SER A C 1
ATOM 2089 O O . SER A 1 266 ? 27.348 15.494 -39.524 1.00 51.06 266 SER A O 1
ATOM 2091 N N . ARG A 1 267 ? 27.248 14.525 -41.541 1.00 63.81 267 ARG A N 1
ATOM 2092 C CA . ARG A 1 267 ? 25.806 14.306 -41.525 1.00 63.81 267 ARG A CA 1
ATOM 2093 C C . ARG A 1 267 ? 25.574 13.051 -40.703 1.00 63.81 267 ARG A C 1
ATOM 2095 O O . ARG A 1 267 ? 26.106 11.995 -41.041 1.00 63.81 267 ARG A O 1
ATOM 2102 N N . ARG A 1 268 ? 24.783 13.173 -39.634 1.00 70.81 268 ARG A N 1
ATOM 2103 C CA . ARG A 1 268 ? 24.369 12.025 -38.820 1.00 70.81 268 ARG A CA 1
ATOM 2104 C C . ARG A 1 268 ? 23.724 10.990 -39.731 1.00 70.81 268 ARG A C 1
ATOM 2106 O O . ARG A 1 268 ? 22.727 11.283 -40.390 1.00 70.81 268 ARG A O 1
ATOM 2113 N N . GLN A 1 269 ? 24.314 9.803 -39.781 1.00 81.31 269 GLN A N 1
ATOM 2114 C CA . GLN A 1 269 ? 23.823 8.725 -40.638 1.00 81.31 269 GLN A CA 1
ATOM 2115 C C . GLN A 1 269 ? 22.591 8.044 -40.034 1.00 81.31 269 GLN A C 1
ATOM 2117 O O . GLN A 1 269 ? 21.818 7.435 -40.764 1.00 81.31 269 GLN A O 1
ATOM 2122 N N . PHE A 1 270 ? 22.389 8.179 -38.719 1.00 85.69 270 PHE A N 1
ATOM 2123 C CA . PHE A 1 270 ? 21.273 7.588 -37.989 1.00 85.69 270 PHE A CA 1
ATOM 2124 C C . PHE A 1 270 ? 20.379 8.660 -37.367 1.00 85.69 270 PHE A C 1
ATOM 2126 O O . PHE A 1 270 ? 20.854 9.680 -36.860 1.00 85.69 270 PHE A O 1
ATOM 2133 N N . LYS A 1 271 ? 19.073 8.397 -37.357 1.00 87.50 271 LYS A N 1
ATOM 2134 C CA . LYS A 1 271 ? 18.062 9.227 -36.698 1.00 87.50 271 LYS A CA 1
ATOM 2135 C C . LYS A 1 271 ? 17.075 8.343 -35.945 1.00 87.50 271 LYS A C 1
ATOM 2137 O O . LYS A 1 271 ? 16.424 7.494 -36.544 1.00 87.50 271 LYS A O 1
ATOM 2142 N N . VAL A 1 272 ? 16.920 8.587 -34.647 1.00 89.06 272 VAL A N 1
ATOM 2143 C CA . VAL A 1 272 ? 15.893 7.947 -33.815 1.00 89.06 272 VAL A CA 1
ATOM 2144 C C . VAL A 1 272 ? 14.650 8.838 -33.793 1.00 89.06 272 VAL A C 1
ATOM 2146 O O . VAL A 1 272 ? 14.760 10.047 -33.612 1.00 89.06 272 VAL A O 1
ATOM 2149 N N . HIS A 1 273 ? 13.463 8.263 -33.994 1.00 89.00 273 HIS A N 1
ATOM 2150 C CA . HIS A 1 273 ? 12.214 9.037 -34.113 1.00 89.00 273 HIS A CA 1
ATOM 2151 C C . HIS A 1 273 ? 11.575 9.382 -32.766 1.00 89.00 273 HIS A C 1
ATOM 2153 O O . HIS A 1 273 ? 10.731 10.272 -32.695 1.00 89.00 273 HIS A O 1
ATOM 2159 N N . LYS A 1 274 ? 11.980 8.697 -31.692 1.00 89.56 274 LYS A N 1
ATOM 2160 C CA . LYS A 1 274 ? 11.509 8.952 -30.331 1.00 89.56 274 LYS A CA 1
ATOM 2161 C C . LYS A 1 274 ? 12.671 8.897 -29.349 1.00 89.56 274 LYS A C 1
ATOM 2163 O O . LYS A 1 274 ? 13.264 7.848 -29.126 1.00 89.56 274 LYS A O 1
ATOM 2168 N N . GLU A 1 275 ? 12.978 10.040 -28.751 1.00 86.81 275 GLU A N 1
ATOM 2169 C CA . GLU A 1 275 ? 14.129 10.187 -27.853 1.00 86.81 275 GLU A CA 1
ATOM 2170 C C . GLU A 1 275 ? 13.772 9.994 -26.377 1.00 86.81 275 GLU A C 1
ATOM 2172 O O . GLU A 1 275 ? 14.657 9.810 -25.549 1.00 86.81 275 GLU A O 1
ATOM 2177 N N . ARG A 1 276 ? 12.485 10.056 -26.022 1.00 91.94 276 ARG A N 1
ATOM 2178 C CA . ARG A 1 276 ? 12.003 9.851 -24.654 1.00 91.94 276 ARG A CA 1
ATOM 2179 C C . ARG A 1 276 ? 10.567 9.350 -24.629 1.00 91.94 276 ARG A C 1
ATOM 2181 O O . ARG A 1 276 ? 9.800 9.577 -25.568 1.00 91.94 276 ARG A O 1
ATOM 2188 N N . GLY A 1 277 ? 10.178 8.740 -23.522 1.00 90.06 277 GLY A N 1
ATOM 2189 C CA . GLY A 1 277 ? 8.796 8.358 -23.272 1.00 90.06 277 GLY A CA 1
ATOM 2190 C C . GLY A 1 277 ? 8.638 7.600 -21.966 1.00 90.06 277 GLY A C 1
ATOM 2191 O O . GLY A 1 277 ? 9.591 7.453 -21.209 1.00 90.06 277 GLY A O 1
ATOM 2192 N N . THR A 1 278 ? 7.432 7.092 -21.740 1.00 90.00 278 THR A N 1
ATOM 2193 C CA . THR A 1 278 ?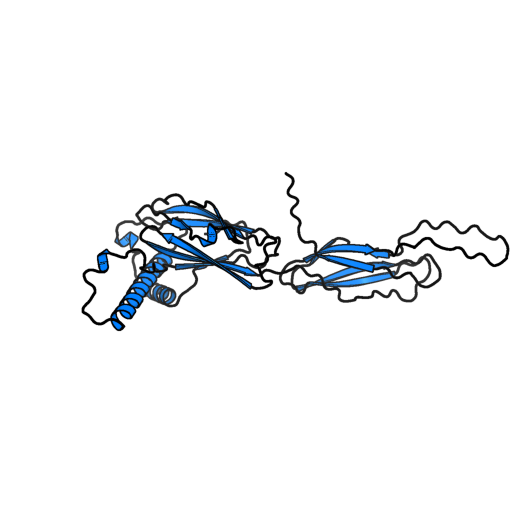 7.125 6.172 -20.644 1.00 90.00 278 THR A CA 1
ATOM 2194 C C . THR A 1 278 ? 6.484 4.927 -21.238 1.00 90.00 278 THR A C 1
ATOM 2196 O O . THR A 1 278 ? 5.584 5.038 -22.070 1.00 90.00 278 THR A O 1
ATOM 2199 N N . LEU A 1 279 ? 6.993 3.756 -20.864 1.00 90.38 279 LEU A N 1
ATOM 2200 C CA . LEU A 1 279 ? 6.415 2.460 -21.199 1.00 90.38 279 LEU A CA 1
ATOM 2201 C C . LEU A 1 279 ? 5.601 1.978 -19.996 1.00 90.38 279 LEU A C 1
ATOM 2203 O O . LEU A 1 279 ? 6.183 1.861 -18.915 1.00 90.38 279 LEU A O 1
ATOM 2207 N N . PRO A 1 280 ? 4.289 1.730 -20.136 1.00 90.50 280 PRO A N 1
ATOM 2208 C CA . PRO A 1 280 ? 3.503 1.139 -19.059 1.00 90.50 280 PRO A CA 1
ATOM 2209 C C . PRO A 1 280 ? 4.048 -0.231 -18.610 1.00 90.50 280 PRO A C 1
ATOM 2211 O O . PRO A 1 280 ? 4.861 -0.829 -19.326 1.00 90.50 280 PRO A O 1
ATOM 2214 N N . PRO A 1 281 ? 3.630 -0.725 -17.432 1.00 89.81 281 PRO A N 1
ATOM 2215 C CA . PRO A 1 281 ? 3.943 -2.077 -16.977 1.00 89.81 281 PRO A CA 1
ATOM 2216 C C . PRO A 1 281 ? 3.524 -3.132 -18.001 1.00 89.81 281 PRO A C 1
ATOM 2218 O O . PRO A 1 281 ? 2.492 -2.970 -18.655 1.00 89.81 281 PRO A O 1
ATOM 2221 N N . GLN A 1 282 ? 4.306 -4.205 -18.121 1.00 90.06 282 GLN A N 1
ATOM 2222 C CA . GLN A 1 282 ? 3.989 -5.376 -18.954 1.00 90.06 282 GLN A CA 1
ATOM 2223 C C . GLN A 1 282 ? 3.619 -5.049 -20.417 1.00 90.06 282 GLN A C 1
ATOM 2225 O O . GLN A 1 282 ? 2.807 -5.728 -21.044 1.00 90.06 282 GLN A O 1
ATOM 2230 N N . CYS A 1 283 ? 4.188 -3.976 -20.971 1.00 92.69 283 CYS A N 1
ATOM 2231 C CA . CYS A 1 283 ? 3.884 -3.496 -22.318 1.00 92.69 283 CYS A CA 1
ATOM 2232 C C . CYS A 1 283 ? 5.130 -3.466 -23.206 1.00 92.69 283 CYS A C 1
ATOM 2234 O O . CYS A 1 283 ? 6.255 -3.282 -22.736 1.00 92.69 283 CYS A O 1
ATOM 2236 N N . GLY A 1 284 ? 4.906 -3.587 -24.517 1.00 93.25 284 GLY A N 1
ATOM 2237 C CA . GLY A 1 284 ? 5.924 -3.417 -25.553 1.00 93.25 284 GLY A CA 1
ATOM 2238 C C . GLY A 1 284 ? 5.809 -2.080 -26.286 1.00 93.25 284 GLY A C 1
ATOM 2239 O O . GLY A 1 284 ? 4.746 -1.461 -26.324 1.00 93.25 284 GLY A O 1
ATOM 2240 N N . MET A 1 285 ? 6.904 -1.631 -26.897 1.00 93.94 285 MET A N 1
ATOM 2241 C CA . MET A 1 285 ? 6.901 -0.525 -27.853 1.00 93.94 285 MET A CA 1
ATOM 2242 C C . MET A 1 285 ? 7.867 -0.763 -29.008 1.00 93.94 285 MET A C 1
ATOM 2244 O O . MET A 1 285 ? 8.811 -1.541 -28.896 1.00 93.94 285 MET A O 1
ATOM 2248 N N . SER A 1 286 ? 7.682 0.013 -30.073 1.00 93.56 286 SER A N 1
ATOM 2249 C CA . SER A 1 286 ? 8.581 0.059 -31.226 1.00 93.56 286 SER A CA 1
ATOM 2250 C C . SER A 1 286 ? 9.043 1.494 -31.447 1.00 93.56 286 SER A C 1
ATOM 2252 O O . SER A 1 286 ? 8.225 2.417 -31.480 1.00 93.56 286 SER A O 1
ATOM 2254 N N . ILE A 1 287 ? 10.348 1.696 -31.608 1.00 91.69 287 ILE A N 1
ATOM 2255 C CA . ILE A 1 287 ? 10.939 2.991 -31.946 1.00 91.69 287 ILE A CA 1
ATOM 2256 C C . ILE A 1 287 ? 11.547 2.890 -33.338 1.00 91.69 287 ILE A C 1
ATOM 2258 O O . ILE A 1 287 ? 12.413 2.057 -33.576 1.00 91.69 287 ILE A O 1
ATOM 2262 N N . MET A 1 288 ? 11.126 3.758 -34.257 1.00 93.06 288 MET A N 1
ATOM 2263 C CA . MET A 1 288 ? 11.702 3.784 -35.600 1.00 93.06 288 MET A CA 1
ATOM 2264 C C . MET A 1 288 ? 13.099 4.409 -35.586 1.00 93.06 288 MET A C 1
ATOM 2266 O O . MET A 1 288 ? 13.305 5.504 -35.046 1.00 93.06 288 MET A O 1
ATOM 2270 N N . VAL A 1 289 ? 14.041 3.726 -36.232 1.00 91.00 289 VAL A N 1
ATOM 2271 C CA . VAL A 1 289 ? 15.398 4.202 -36.494 1.00 91.00 289 VAL A CA 1
ATOM 2272 C C . VAL A 1 289 ? 15.588 4.299 -38.001 1.00 91.00 289 VAL A C 1
ATOM 2274 O O . VAL A 1 289 ? 15.416 3.324 -38.730 1.00 91.00 289 VAL A O 1
ATOM 2277 N N . SER A 1 290 ? 15.935 5.490 -38.473 1.00 90.56 290 SER A N 1
ATOM 2278 C CA . SER A 1 290 ? 16.314 5.727 -39.862 1.00 90.56 290 SER A CA 1
ATOM 2279 C C . SER A 1 290 ? 17.821 5.660 -40.010 1.00 90.56 290 SER A C 1
ATOM 2281 O O . SER A 1 290 ? 18.535 6.278 -39.219 1.00 90.56 290 SER A O 1
ATOM 2283 N N . PHE A 1 291 ? 18.283 5.010 -41.069 1.00 88.75 291 PHE A N 1
ATOM 2284 C CA . PHE A 1 291 ? 19.662 5.063 -41.528 1.00 88.75 291 PHE A CA 1
ATOM 2285 C C . PHE A 1 291 ? 19.714 5.604 -42.959 1.00 88.75 291 PHE A C 1
ATOM 2287 O O . PHE A 1 291 ? 18.856 5.285 -43.785 1.00 88.75 291 PHE A O 1
ATOM 2294 N N . MET A 1 292 ? 20.720 6.427 -43.253 1.00 85.88 292 MET A N 1
ATOM 2295 C CA . MET A 1 292 ? 21.050 6.883 -44.601 1.00 85.88 292 MET A CA 1
ATOM 2296 C C . MET A 1 292 ? 22.566 6.923 -44.773 1.00 85.88 292 MET A C 1
ATOM 2298 O O . MET A 1 292 ? 23.268 7.619 -44.034 1.00 85.88 292 MET A O 1
ATOM 2302 N N . SER A 1 293 ? 23.068 6.204 -45.781 1.00 81.62 293 SER A N 1
ATOM 2303 C CA . SER A 1 293 ? 24.484 6.257 -46.138 1.00 81.62 293 SER A CA 1
ATOM 2304 C C . SER A 1 293 ? 24.754 7.330 -47.191 1.00 81.62 293 SER A C 1
ATOM 2306 O O . SER A 1 293 ? 24.038 7.450 -48.187 1.00 81.62 293 SER A O 1
ATOM 2308 N N . PHE A 1 294 ? 25.833 8.078 -46.975 1.00 77.94 294 PHE A N 1
ATOM 2309 C CA . PHE A 1 294 ? 26.387 9.054 -47.916 1.00 77.94 294 PHE A CA 1
ATOM 2310 C C . PHE A 1 294 ? 27.762 8.626 -48.452 1.00 77.94 294 PHE A C 1
ATOM 2312 O O . PHE A 1 294 ? 28.376 9.372 -49.207 1.00 77.94 294 PHE A O 1
ATOM 2319 N N . ILE A 1 295 ? 28.266 7.461 -48.028 1.00 77.50 295 ILE A N 1
ATOM 2320 C CA . ILE A 1 295 ? 29.616 6.971 -48.332 1.00 77.50 295 ILE A CA 1
ATOM 2321 C C . ILE A 1 295 ? 29.511 5.516 -48.799 1.00 77.50 295 ILE A C 1
ATOM 2323 O O . ILE A 1 295 ? 28.726 4.741 -48.251 1.00 77.50 295 ILE A O 1
ATOM 2327 N N . LEU A 1 296 ? 30.287 5.156 -49.821 1.00 69.56 296 LEU A N 1
ATOM 2328 C CA . LEU A 1 296 ? 30.383 3.788 -50.322 1.00 69.56 296 LEU A CA 1
ATOM 2329 C C . LEU A 1 296 ? 31.234 2.934 -49.365 1.00 69.56 296 LEU A C 1
ATOM 2331 O O . LEU A 1 296 ? 32.343 3.331 -49.015 1.00 69.56 296 LEU A O 1
ATOM 2335 N N . GLY A 1 297 ? 30.723 1.770 -48.959 1.00 66.62 297 GLY A N 1
ATOM 2336 C CA . GLY A 1 297 ? 31.392 0.851 -48.030 1.00 66.62 297 GLY A CA 1
ATOM 2337 C C . GLY A 1 297 ? 30.583 0.582 -46.754 1.00 66.62 297 GLY A C 1
ATOM 2338 O O . GLY A 1 297 ? 29.494 1.138 -46.585 1.00 66.62 297 GLY A O 1
ATOM 2339 N N . PRO A 1 298 ? 31.084 -0.286 -45.855 1.00 64.06 298 PRO A N 1
ATOM 2340 C CA . PRO A 1 298 ? 30.379 -0.636 -44.628 1.00 64.06 298 PRO A CA 1
ATOM 2341 C C . PRO A 1 298 ? 30.213 0.589 -43.723 1.00 64.06 298 PRO A C 1
ATOM 2343 O O . PRO A 1 298 ? 31.152 1.357 -43.490 1.00 64.06 298 PRO A O 1
ATOM 2346 N N . ALA A 1 299 ? 29.001 0.767 -43.200 1.00 62.22 299 ALA A N 1
ATOM 2347 C CA . ALA A 1 299 ? 28.718 1.806 -42.223 1.00 62.22 299 ALA A CA 1
ATOM 2348 C C . ALA A 1 299 ? 29.464 1.521 -40.914 1.00 62.22 299 ALA A C 1
ATOM 2350 O O . ALA A 1 299 ? 29.639 0.367 -40.519 1.00 62.22 299 ALA A O 1
ATOM 2351 N N . LYS A 1 300 ? 29.888 2.575 -40.210 1.00 64.12 300 LYS A N 1
ATOM 2352 C CA . LYS A 1 300 ? 30.472 2.401 -38.877 1.00 64.12 300 LYS A CA 1
ATOM 2353 C C . LYS A 1 300 ? 29.376 1.963 -37.900 1.00 64.12 300 LYS A C 1
ATOM 2355 O O . LYS A 1 300 ? 28.286 2.539 -37.941 1.00 64.12 300 LYS A O 1
ATOM 2360 N N . PRO A 1 301 ? 29.652 0.992 -37.012 1.00 60.75 301 PRO A N 1
ATOM 2361 C CA . PRO A 1 301 ? 28.696 0.612 -35.986 1.00 60.75 301 PRO A CA 1
ATOM 2362 C C . PRO A 1 301 ? 28.472 1.797 -35.044 1.00 60.75 301 PRO A C 1
ATOM 2364 O O . PRO A 1 301 ? 29.426 2.381 -34.526 1.00 60.75 301 PRO A O 1
ATOM 2367 N N . ASN A 1 302 ? 27.206 2.138 -34.825 1.00 60.69 302 ASN A N 1
ATOM 2368 C CA . ASN A 1 302 ? 26.785 3.111 -33.825 1.00 60.69 302 ASN A CA 1
ATOM 2369 C C . ASN A 1 302 ? 26.052 2.391 -32.701 1.00 60.69 302 ASN A C 1
ATOM 2371 O O . ASN A 1 302 ? 25.342 1.415 -32.937 1.00 60.69 302 ASN A O 1
ATOM 2375 N N . TYR A 1 303 ? 26.196 2.908 -31.485 1.00 60.69 303 TYR A N 1
ATOM 2376 C CA . TYR A 1 303 ? 25.532 2.354 -30.314 1.00 60.69 303 TYR A CA 1
ATOM 2377 C C . TYR A 1 303 ? 24.370 3.261 -29.930 1.00 60.69 303 TYR A C 1
ATOM 2379 O O . TYR A 1 303 ? 24.532 4.475 -29.792 1.00 60.69 303 TYR A O 1
ATOM 2387 N N . ALA A 1 304 ? 23.195 2.674 -29.743 1.00 57.75 304 ALA A N 1
ATOM 2388 C CA . ALA A 1 304 ? 22.063 3.341 -29.124 1.00 57.75 304 ALA A CA 1
ATOM 2389 C C . ALA A 1 304 ? 21.755 2.628 -27.810 1.00 57.75 304 ALA A C 1
ATOM 2391 O O . ALA A 1 304 ? 21.689 1.401 -27.773 1.00 57.75 304 ALA A O 1
ATOM 2392 N N . TYR A 1 305 ? 21.565 3.388 -26.738 1.00 61.16 305 TYR A N 1
ATOM 2393 C CA . TYR A 1 305 ? 21.046 2.845 -25.488 1.00 61.16 305 TYR A CA 1
ATOM 2394 C C . TYR A 1 305 ? 19.861 3.668 -25.014 1.00 61.16 305 TYR A C 1
ATOM 2396 O O . TYR A 1 305 ? 19.852 4.903 -25.080 1.00 61.16 305 TYR A O 1
ATOM 2404 N N . ALA A 1 306 ? 18.864 2.951 -24.512 1.00 64.25 306 ALA A N 1
ATOM 2405 C CA . ALA A 1 306 ? 17.746 3.527 -23.803 1.00 64.25 306 ALA A CA 1
ATOM 2406 C C . ALA A 1 306 ? 17.994 3.346 -22.308 1.00 64.25 306 ALA A C 1
ATOM 2408 O O . ALA A 1 306 ? 18.065 2.222 -21.818 1.00 64.25 306 ALA A O 1
ATOM 2409 N N . THR A 1 307 ? 18.154 4.448 -21.585 1.00 73.31 307 THR A N 1
ATOM 2410 C CA . THR A 1 307 ? 18.309 4.410 -20.132 1.00 73.31 307 THR A CA 1
ATOM 2411 C C . THR A 1 307 ? 16.975 4.707 -19.462 1.00 73.31 307 THR A C 1
ATOM 2413 O O . THR A 1 307 ? 16.323 5.700 -19.819 1.00 73.31 307 THR A O 1
ATOM 2416 N N . PRO A 1 308 ? 16.559 3.890 -18.479 1.00 72.50 308 PRO A N 1
ATOM 2417 C CA . PRO A 1 308 ? 15.497 4.270 -17.567 1.00 72.50 308 PRO A CA 1
ATOM 2418 C C . PRO A 1 308 ? 15.849 5.605 -16.902 1.00 72.50 308 PRO A C 1
ATOM 2420 O O . PRO A 1 308 ? 16.932 5.782 -16.345 1.00 72.50 308 PRO A O 1
ATOM 2423 N N . GLN A 1 309 ? 14.946 6.574 -16.991 1.00 66.06 309 GLN A N 1
ATOM 2424 C CA . GLN A 1 309 ? 15.032 7.799 -16.222 1.00 66.06 309 GLN A CA 1
ATOM 2425 C C . GLN A 1 309 ? 14.473 7.526 -14.833 1.00 66.06 309 GLN A C 1
ATOM 2427 O O . GLN A 1 309 ? 13.265 7.530 -14.608 1.00 66.06 309 GLN A O 1
ATOM 2432 N N . THR A 1 310 ? 15.375 7.340 -13.885 1.00 54.12 310 THR A N 1
ATOM 2433 C CA . THR A 1 310 ? 15.084 7.546 -12.475 1.00 54.12 310 THR A CA 1
ATOM 2434 C C . THR A 1 310 ? 14.757 9.022 -12.263 1.00 54.12 310 THR A C 1
ATOM 2436 O O . THR A 1 310 ? 15.595 9.882 -12.556 1.00 54.12 310 THR A O 1
ATOM 2439 N N . ARG A 1 311 ? 13.535 9.340 -11.816 1.00 42.53 311 ARG A N 1
ATOM 2440 C CA . ARG A 1 311 ? 13.124 10.712 -11.484 1.00 42.53 311 ARG A CA 1
ATOM 2441 C C . ARG A 1 311 ? 14.107 11.260 -10.442 1.00 42.53 311 ARG A C 1
ATOM 2443 O O . ARG A 1 311 ? 14.023 10.919 -9.272 1.00 42.53 311 ARG A O 1
ATOM 2450 N N . LYS A 1 312 ? 15.042 12.116 -10.856 1.00 34.75 312 LYS A N 1
ATOM 2451 C CA . LYS A 1 312 ? 15.651 13.072 -9.933 1.00 34.75 312 LYS A CA 1
ATOM 2452 C C . LYS A 1 312 ? 14.599 14.151 -9.728 1.00 34.75 312 LYS A C 1
ATOM 2454 O O . LYS A 1 312 ? 14.275 14.866 -10.677 1.00 34.75 312 LYS A O 1
ATOM 2459 N N . SER A 1 313 ? 14.005 14.229 -8.540 1.00 28.42 313 SER A N 1
ATOM 2460 C CA . SER A 1 313 ? 13.307 15.449 -8.156 1.00 28.42 313 SER A CA 1
ATOM 2461 C C . SER A 1 313 ? 14.355 16.557 -8.131 1.00 28.42 313 SER A C 1
ATOM 2463 O O . SER A 1 313 ? 15.284 16.522 -7.329 1.00 28.42 313 SER A O 1
ATOM 2465 N N . ASN A 1 314 ? 14.237 17.509 -9.052 1.00 25.30 314 ASN A N 1
ATOM 2466 C CA . ASN A 1 314 ? 14.916 18.786 -8.926 1.00 25.30 314 ASN A CA 1
ATOM 2467 C C . ASN A 1 314 ? 14.304 19.499 -7.717 1.00 25.30 314 ASN A C 1
ATOM 2469 O O . ASN A 1 314 ? 13.280 20.165 -7.850 1.00 25.30 314 ASN A O 1
ATOM 2473 N N . THR A 1 315 ? 14.904 19.334 -6.544 1.00 23.11 315 THR A N 1
ATOM 2474 C CA . THR A 1 315 ? 14.778 20.309 -5.466 1.00 23.11 315 THR A CA 1
ATOM 2475 C C . THR A 1 315 ? 15.702 21.463 -5.827 1.00 23.11 315 THR A C 1
ATOM 2477 O O . THR A 1 315 ? 16.925 21.341 -5.791 1.00 23.11 315 THR A O 1
ATOM 2480 N N . TRP A 1 316 ? 15.101 22.564 -6.267 1.00 27.02 316 TRP A N 1
ATOM 2481 C CA . TRP A 1 316 ? 15.713 23.874 -6.103 1.00 27.02 316 TRP A CA 1
ATOM 2482 C C . TRP A 1 316 ? 15.621 24.231 -4.614 1.00 27.02 316 TRP A C 1
ATOM 2484 O O . TRP A 1 316 ? 14.648 23.840 -3.965 1.00 27.02 316 TRP A O 1
ATOM 2494 N N . TYR A 1 317 ? 16.665 24.882 -4.094 1.00 28.55 317 TYR A N 1
ATOM 2495 C CA . TYR A 1 317 ? 16.675 25.494 -2.762 1.00 28.55 317 TYR A CA 1
ATOM 2496 C C . TYR A 1 317 ? 15.493 26.446 -2.566 1.00 28.55 317 TYR A C 1
ATOM 2498 O O . TYR A 1 317 ? 15.103 27.098 -3.565 1.00 28.55 317 TYR A O 1
#

pLDDT: mean 77.88, std 19.43, range [23.11, 96.0]

Foldseek 3Di:
DWDPPDPQKDKDWDDDPQLVVQLVVPVVDDDDQPCVVVVRPDDQPPDDSSSVRSLVRSQVVVVVVVVVVVVVPDDDPDPPPVVPDDPPPDPFTASTEMEIENEEDELADKDKIKDKDFAQDQAFKFKAKDVQQVDDAQKHKPPNGDPGAHHSGIDMIMIIGHNPPPPPDDQAKDKDWIWTDIVVHHIYIYIYIYGYHDWDKAWPDQDDDPPDDDAPDKDKDKTKIWTQDQAKFKKFKDKDDDDDDDDDDDDDDDDDDDDDPDPPDPDPQKDKPDGIDIHHHGDMDIIMMMGHDNDPDDDDDMDMDMDGDDDDPPDDD

Nearest PDB structures (foldseek):
  7som-assembly1_E  TM=6.544E-01  e=5.148E-12  Chlamydomonas reinhardtii
  7sqc-assembly1_F3  TM=5.262E-01  e=4.061E-11  Chlamydomonas reinhardtii
  7sqc-assembly1_F0  TM=5.174E-01  e=9.382E-11  Chlamydomonas reinhardtii
  7sqc-assembly1_2A  TM=5.045E-01  e=8.750E-10  Chlamydomonas reinhardtii
  7s64-assembly1_A  TM=5.087E-01  e=1.049E-02  Xenopus laevis

Mean predicted aligned error: 13.45 Å

Radius of gyration: 33.11 Å; Cα contacts (8 Å, |Δi|>4): 522; chains: 1; bounding box: 83×49×107 Å

Sequence (317 aa):
MLSTSDKHVKLNRIEDSQYLRCMEELKDKEWVPYLEKSGFPCAAPNVLPVVLEAERQAYCRNLLLAATNLTAGASVTEHIEEFRADTSKRERGVLARYVIDFGHITRLDVRTINVSLVNTSIYPVGVILDKQVMEPGPLCVEPRKIPTISPFSETKIALTLFFGDTGNVTNGANQLEFFLDIHKGPRILVEVRCFVATPALTPCETVLDFGDMLLGRVKNLPLHFYNKEDIPCTWRMTLIEPKQKPGAKKETDTANPVNPPLVVASRRQFKVHKERGTLPPQCGMSIMVSFMSFILGPAKPNYAYATPQTRKSNTWY

Secondary structure (DSSP, 8-state):
-B-TT-TT-EEEE---HHHHHHHHHHHSS----HHHHTT--PPPTT--HHHHHHHHHHHHHHHHHHHHHHHTTS-TTS-SSTTTT-TTSS-PPEEEEEEEEEEEE-TT-EEEEEEEEE--SSS-B-EEE-GGGTSSSSEEEESSSPPPBPTT-EEEEEEEEE--S-S---SEEEEEEEEEEETTS-EEEEEEEEEE-----EES-S-----S--TT-EEEEEEEEE--SSS-EEEEEEEEPPPPP-----------------------SEEES-SEEEEPTT-EEEEEEEEE--SSSPPPP-EEEEEE---------

InterPro domains:
  IPR013783 Immunoglobulin-like fold [G3DSA:2.60.40.10] (196-304)
  IPR033305 Hydrocephalus-inducing-like [PTHR23053] (78-293)

Organism: Trypanosoma cruzi (NCBI:txid5693)